Protein AF-A0A8H3WTS7-F1 (afdb_monomer_lite)

Organism: Gigaspora margarita (NCBI:txid4874)

Structure (mmCIF, N/CA/C/O backbone):
data_AF-A0A8H3WTS7-F1
#
_entry.id   AF-A0A8H3WTS7-F1
#
loop_
_atom_site.group_PDB
_atom_site.id
_atom_site.type_symbol
_atom_site.label_atom_id
_atom_site.label_alt_id
_atom_site.label_comp_id
_atom_site.label_asym_id
_atom_site.label_entity_id
_atom_site.label_seq_id
_atom_site.pdbx_PDB_ins_code
_atom_site.Cartn_x
_atom_site.Cartn_y
_atom_site.Cartn_z
_atom_site.occupancy
_atom_site.B_iso_or_equiv
_atom_site.auth_seq_id
_atom_site.auth_comp_id
_atom_site.auth_asym_id
_atom_site.auth_atom_id
_atom_site.pdbx_PDB_model_num
ATOM 1 N N . MET A 1 1 ? 3.310 -24.715 30.068 1.00 23.59 1 MET A N 1
ATOM 2 C CA . MET A 1 1 ? 2.050 -24.242 29.456 1.00 23.59 1 MET A CA 1
ATOM 3 C C . MET A 1 1 ? 2.031 -22.733 29.625 1.00 23.59 1 MET A C 1
ATOM 5 O O . MET A 1 1 ? 2.024 -22.276 30.758 1.00 23.59 1 MET A O 1
ATOM 9 N N . GLY A 1 2 ? 2.183 -21.974 28.545 1.00 23.50 2 GLY A N 1
ATOM 10 C CA . GLY A 1 2 ? 2.216 -20.512 28.597 1.00 23.50 2 GLY A CA 1
ATOM 11 C C . GLY A 1 2 ? 1.137 -19.963 27.681 1.00 23.50 2 GLY A C 1
ATOM 12 O O . GLY A 1 2 ? 1.060 -20.380 26.530 1.00 23.50 2 GLY A O 1
ATOM 13 N N . TYR A 1 3 ? 0.297 -19.072 28.198 1.00 28.89 3 TYR A N 1
ATOM 14 C CA . TYR A 1 3 ? -0.616 -18.268 27.393 1.00 28.89 3 TYR A CA 1
ATOM 15 C C . TYR A 1 3 ? -0.262 -16.797 27.606 1.00 28.89 3 TYR A C 1
ATOM 17 O O . TYR A 1 3 ? 0.139 -16.409 28.704 1.00 28.89 3 TYR A O 1
ATOM 25 N N . ILE A 1 4 ? -0.404 -15.984 26.562 1.00 34.75 4 ILE A N 1
ATOM 26 C CA . ILE A 1 4 ? -0.335 -14.531 26.690 1.00 34.75 4 ILE A CA 1
ATOM 27 C C . ILE A 1 4 ? -1.754 -14.044 26.954 1.00 34.75 4 ILE A C 1
ATOM 29 O O . ILE A 1 4 ? -2.647 -14.174 26.117 1.00 34.75 4 ILE A O 1
ATOM 33 N N . ASN A 1 5 ? -1.952 -13.513 28.155 1.00 35.09 5 ASN A N 1
ATOM 34 C CA . ASN A 1 5 ? -3.176 -12.846 28.553 1.00 35.09 5 ASN A CA 1
ATOM 35 C C . ASN A 1 5 ? -3.217 -11.456 27.915 1.00 35.09 5 ASN A C 1
ATOM 37 O O . ASN A 1 5 ? -2.394 -10.607 28.250 1.00 35.09 5 ASN A O 1
ATOM 41 N N . SER A 1 6 ? -4.196 -11.183 27.054 1.00 43.34 6 SER A N 1
ATOM 42 C CA . SER A 1 6 ? -4.447 -9.856 26.472 1.00 43.34 6 SER A CA 1
ATOM 43 C C . SER A 1 6 ? -5.036 -8.853 27.482 1.00 43.34 6 SER A C 1
ATOM 45 O O . SER A 1 6 ? -5.805 -7.969 27.114 1.00 43.34 6 SER A O 1
ATOM 47 N N . LYS A 1 7 ? -4.701 -8.984 28.770 1.00 44.09 7 LYS A N 1
ATOM 48 C CA . LYS A 1 7 ? -5.189 -8.139 29.869 1.00 44.09 7 LYS A CA 1
ATOM 49 C C . LYS A 1 7 ? -4.150 -7.099 30.294 1.00 44.09 7 LYS A C 1
ATOM 51 O O . LYS A 1 7 ? -3.953 -6.864 31.481 1.00 44.09 7 LYS A O 1
ATOM 56 N N . ILE A 1 8 ? -3.510 -6.463 29.314 1.00 46.44 8 ILE A N 1
ATOM 57 C CA . ILE A 1 8 ? -2.860 -5.158 29.479 1.00 46.44 8 ILE A CA 1
ATOM 58 C C . ILE A 1 8 ? -3.520 -4.229 28.460 1.00 46.44 8 ILE A C 1
ATOM 60 O O . ILE A 1 8 ? -3.514 -4.483 27.257 1.00 46.44 8 ILE A O 1
ATOM 64 N N . ASN A 1 9 ? -4.204 -3.220 28.982 1.00 43.94 9 ASN A N 1
ATOM 65 C CA . ASN A 1 9 ? -5.186 -2.400 28.291 1.00 43.94 9 ASN A CA 1
ATOM 66 C C . ASN A 1 9 ? -4.513 -1.442 27.287 1.00 43.94 9 ASN A C 1
ATOM 68 O O . ASN A 1 9 ? -4.267 -0.286 27.602 1.00 43.94 9 ASN A O 1
ATOM 72 N N . ASN A 1 10 ? -4.217 -1.903 26.070 1.00 54.59 10 ASN A N 1
ATOM 73 C CA . ASN A 1 10 ? -3.703 -1.061 24.979 1.00 54.59 10 ASN A CA 1
ATOM 74 C C . ASN A 1 10 ? -4.845 -0.414 24.176 1.00 54.59 10 ASN A C 1
ATOM 76 O O . ASN A 1 10 ? -4.888 -0.499 22.949 1.00 54.59 10 ASN A O 1
ATOM 80 N N . ILE A 1 11 ? -5.803 0.213 24.863 1.00 55.84 11 ILE A N 1
ATOM 81 C CA . ILE A 1 11 ? -6.853 0.984 24.188 1.00 55.84 11 ILE A CA 1
ATOM 82 C C . ILE A 1 11 ? -6.205 2.273 23.689 1.00 55.84 11 ILE A C 1
ATOM 84 O O . ILE A 1 11 ? -5.911 3.167 24.478 1.00 55.84 11 ILE A O 1
ATOM 88 N N . ILE A 1 12 ? -5.947 2.366 22.389 1.00 55.12 12 ILE A N 1
ATOM 89 C CA . ILE A 1 12 ? -5.515 3.611 21.756 1.00 55.12 12 ILE A CA 1
ATOM 90 C C . ILE A 1 12 ? -6.771 4.372 21.342 1.00 55.12 12 ILE A C 1
ATOM 92 O O . ILE A 1 12 ? -7.650 3.799 20.717 1.00 55.12 12 ILE A O 1
ATOM 96 N N . ILE A 1 13 ? -6.878 5.656 21.677 1.00 58.12 13 ILE A N 1
ATOM 97 C CA . ILE A 1 13 ? -7.977 6.517 21.222 1.00 58.12 13 ILE A CA 1
ATOM 98 C C . ILE A 1 13 ? -7.378 7.635 20.381 1.00 58.12 13 ILE A C 1
ATOM 100 O O . ILE A 1 13 ? -6.661 8.494 20.891 1.00 58.12 13 ILE A O 1
ATOM 104 N N . ALA A 1 14 ? -7.678 7.614 19.085 1.00 56.41 14 ALA A N 1
ATOM 105 C CA . ALA A 1 14 ? -7.242 8.638 18.148 1.00 56.41 14 ALA A CA 1
ATOM 106 C C . ALA A 1 14 ? -8.357 9.677 17.941 1.00 56.41 14 ALA A C 1
ATOM 108 O O . ALA A 1 14 ? -9.494 9.298 17.670 1.00 56.41 14 ALA A O 1
ATOM 109 N N . SER A 1 15 ? -8.042 10.971 18.044 1.00 67.44 15 SER A N 1
ATOM 110 C CA . SER A 1 15 ? -9.000 12.071 17.836 1.00 67.44 15 SER A CA 1
ATOM 111 C C . SER A 1 15 ? -8.360 13.254 17.110 1.00 67.44 15 SER A C 1
ATOM 113 O O . SER A 1 15 ? -7.163 13.493 17.247 1.00 67.44 15 SER A O 1
ATOM 115 N N . CYS A 1 16 ? -9.172 14.042 16.407 1.00 68.94 16 CYS A N 1
ATOM 116 C CA . CYS A 1 16 ? -8.747 15.332 15.871 1.00 68.94 16 CYS A CA 1
ATOM 117 C C . CYS A 1 16 ? -8.297 16.264 16.997 1.00 68.94 16 CYS A C 1
ATOM 119 O O . CYS A 1 16 ? -8.944 16.330 18.049 1.00 68.94 16 CYS A O 1
ATOM 121 N N . ASN A 1 17 ? -7.206 16.990 16.777 1.00 75.44 17 ASN A N 1
ATOM 122 C CA . ASN A 1 17 ? -6.706 17.999 17.701 1.00 75.44 17 ASN A CA 1
ATOM 123 C C . ASN A 1 17 ? -7.684 19.182 17.786 1.00 75.44 17 ASN A C 1
ATOM 125 O O . ASN A 1 17 ? -7.949 19.706 18.866 1.00 75.44 17 ASN A O 1
ATOM 129 N N . GLU A 1 18 ? -8.280 19.543 16.653 1.00 82.69 18 GLU A N 1
ATOM 130 C CA . GLU A 1 18 ? -9.163 20.694 16.491 1.00 82.69 18 GLU A CA 1
ATOM 131 C C . GLU A 1 18 ? -10.493 20.519 17.229 1.00 82.69 18 GLU A C 1
ATOM 133 O O . GLU A 1 18 ? -10.992 21.466 17.831 1.00 82.69 18 GLU A O 1
ATOM 138 N N . THR A 1 19 ? -11.036 19.298 17.261 1.00 74.50 19 THR A N 1
ATOM 139 C CA . THR A 1 19 ? -12.319 19.005 17.921 1.00 74.50 19 THR A CA 1
ATOM 140 C C . THR A 1 19 ? -12.157 18.376 19.305 1.00 74.50 19 THR A C 1
ATOM 142 O O . THR A 1 19 ? -13.148 18.082 19.972 1.00 74.50 19 THR A O 1
ATOM 145 N N . ARG A 1 20 ? -10.921 18.178 19.791 1.00 76.50 20 ARG A N 1
ATOM 146 C CA . ARG A 1 20 ? -10.635 17.518 21.081 1.00 76.50 20 ARG A CA 1
ATOM 147 C C . ARG A 1 20 ? -11.373 18.157 22.260 1.00 76.50 20 ARG A C 1
ATOM 149 O O . ARG A 1 20 ? -11.789 17.457 23.182 1.00 76.50 20 ARG A O 1
ATOM 156 N N . ASN A 1 21 ? -11.491 19.482 22.243 1.00 82.94 21 ASN A N 1
ATOM 157 C CA . ASN A 1 21 ? -12.067 20.263 23.338 1.00 82.94 21 ASN A CA 1
ATOM 158 C C . ASN A 1 21 ? -13.565 20.550 23.150 1.00 82.94 21 ASN A C 1
ATOM 160 O O . ASN A 1 21 ? -14.171 21.200 24.001 1.00 82.94 21 ASN A O 1
ATOM 164 N N . GLU A 1 22 ? -14.177 20.076 22.062 1.00 80.19 22 GLU A N 1
ATOM 165 C CA . GLU A 1 22 ? -15.619 20.195 21.868 1.00 80.19 22 GLU A CA 1
ATOM 166 C C . GLU A 1 22 ? -16.377 19.399 22.929 1.00 80.19 22 GLU A C 1
ATOM 168 O O . GLU A 1 22 ? -15.921 18.360 23.405 1.00 80.19 22 GLU A O 1
ATOM 173 N N . LYS A 1 23 ? -17.569 19.876 23.298 1.00 77.00 23 LYS A N 1
ATOM 174 C CA . LYS A 1 23 ? -18.344 19.345 24.429 1.00 77.00 23 LYS A CA 1
ATOM 175 C C . LYS A 1 23 ? -18.571 17.828 24.349 1.00 77.00 23 LYS A C 1
ATOM 177 O O . LYS A 1 23 ? -18.463 17.146 25.366 1.00 77.00 23 LYS A O 1
ATOM 182 N N . SER A 1 24 ? -18.869 17.304 23.161 1.00 64.94 24 SER A N 1
ATOM 183 C CA . SER A 1 24 ? -19.081 15.873 22.904 1.00 64.94 24 SER A CA 1
ATOM 184 C C . SER A 1 24 ? -17.793 15.061 23.069 1.00 64.94 24 SER A C 1
ATOM 186 O O . SER A 1 24 ? -17.775 14.077 23.809 1.00 64.94 24 SER A O 1
ATOM 188 N N . ASN A 1 25 ? -16.701 15.502 22.445 1.00 66.75 25 ASN A N 1
ATOM 189 C CA . ASN A 1 25 ? -15.414 14.809 22.487 1.00 66.75 25 ASN A CA 1
ATOM 190 C C . ASN A 1 25 ? -14.771 14.886 23.871 1.00 66.75 25 ASN A C 1
ATOM 192 O O . ASN A 1 25 ? -14.282 13.879 24.376 1.00 66.75 25 ASN A O 1
ATOM 196 N N . ALA A 1 26 ? -14.855 16.033 24.544 1.00 79.38 26 ALA A N 1
ATOM 197 C CA . ALA A 1 26 ? -14.397 16.191 25.917 1.00 79.38 26 ALA A CA 1
ATOM 198 C C . ALA A 1 26 ? -15.180 15.286 26.885 1.00 79.38 26 ALA A C 1
ATOM 200 O O . ALA A 1 26 ? -14.579 14.657 27.759 1.00 79.38 26 ALA A O 1
ATOM 201 N N . ALA A 1 27 ? -16.505 15.169 26.719 1.00 73.88 27 ALA A N 1
ATOM 202 C CA . ALA A 1 27 ? -17.326 14.256 27.515 1.00 73.88 27 ALA A CA 1
ATOM 203 C C . ALA A 1 27 ? -16.936 12.789 27.281 1.00 73.88 27 ALA A C 1
ATOM 205 O O . ALA A 1 27 ? -16.752 12.044 28.246 1.00 73.88 27 ALA A O 1
ATOM 206 N N . PHE A 1 28 ? -16.737 12.393 26.021 1.00 70.50 28 PHE A N 1
ATOM 207 C CA . PHE A 1 28 ? -16.262 11.059 25.660 1.00 70.50 28 PHE A CA 1
ATOM 208 C C . PHE A 1 28 ? -14.878 10.760 26.258 1.00 70.50 28 PHE A C 1
ATOM 210 O O . PHE A 1 28 ? -14.729 9.775 26.980 1.00 70.50 28 PHE A O 1
ATOM 217 N N . ILE A 1 29 ? -13.892 11.642 26.046 1.00 78.69 29 ILE A N 1
ATOM 218 C CA . ILE A 1 29 ? -12.525 11.530 26.584 1.00 78.69 29 ILE A CA 1
ATOM 219 C C . ILE A 1 29 ? -12.556 11.386 28.111 1.00 78.69 29 ILE A C 1
ATOM 221 O O . ILE A 1 29 ? -11.870 10.529 28.669 1.00 78.69 29 ILE A O 1
ATOM 225 N N . ASN A 1 30 ? -13.378 12.180 28.800 1.00 81.19 30 ASN A N 1
ATOM 226 C CA . ASN A 1 30 ? -13.522 12.091 30.252 1.00 81.19 30 ASN A CA 1
ATOM 227 C C . ASN A 1 30 ? -14.149 10.768 30.706 1.00 81.19 30 ASN A C 1
ATOM 229 O O . ASN A 1 30 ? -13.679 10.180 31.679 1.00 81.19 30 ASN A O 1
ATOM 233 N N . ALA A 1 31 ? -15.161 10.267 29.997 1.00 71.31 31 ALA A N 1
ATOM 234 C CA . ALA A 1 31 ? -15.825 9.012 30.340 1.00 71.31 31 ALA A CA 1
ATOM 235 C C . ALA A 1 31 ? -14.902 7.789 30.194 1.00 71.31 31 ALA A C 1
ATOM 237 O O . ALA A 1 31 ? -14.998 6.840 30.977 1.00 71.31 31 ALA A O 1
ATOM 238 N N . VAL A 1 32 ? -13.997 7.811 29.211 1.00 71.06 32 VAL A N 1
ATOM 239 C CA . VAL A 1 32 ? -13.108 6.680 28.893 1.00 71.06 32 VAL A CA 1
ATOM 240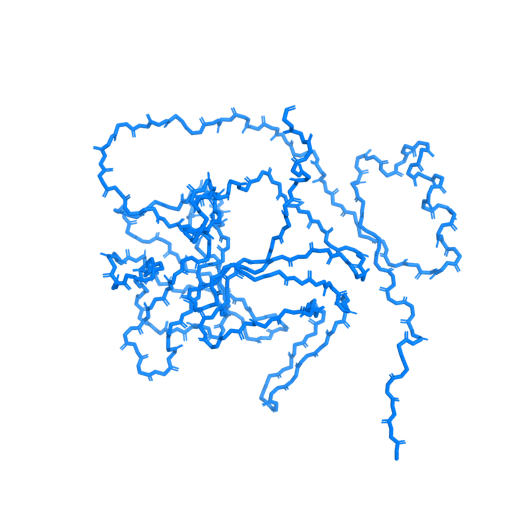 C C . VAL A 1 32 ? -11.758 6.729 29.615 1.00 71.06 32 VAL A C 1
ATOM 242 O O . VAL A 1 32 ? -11.056 5.721 29.651 1.00 71.06 32 VAL A O 1
ATOM 245 N N . ARG A 1 33 ? -11.411 7.847 30.273 1.00 78.62 33 ARG A N 1
ATOM 246 C CA . ARG A 1 33 ? -10.173 8.002 31.070 1.00 78.62 33 ARG A CA 1
ATOM 247 C C . ARG A 1 33 ? -9.970 6.910 32.121 1.00 78.62 33 ARG A C 1
ATOM 249 O O . ARG A 1 33 ? -8.837 6.495 32.341 1.00 78.62 33 ARG A O 1
ATOM 256 N N . LYS A 1 34 ? -11.050 6.407 32.727 1.00 75.19 34 LYS A N 1
ATOM 257 C CA . LYS A 1 34 ? -11.012 5.318 33.725 1.00 75.19 34 LYS A CA 1
ATOM 258 C C . LYS A 1 34 ? -10.425 4.002 33.197 1.00 75.19 34 LYS A C 1
ATOM 260 O O . LYS A 1 34 ? -10.084 3.131 33.988 1.00 75.19 34 LYS A O 1
ATOM 265 N N . TYR A 1 35 ? -10.324 3.850 31.877 1.00 66.94 35 TYR A N 1
ATOM 266 C CA . TYR A 1 35 ? -9.724 2.686 31.230 1.00 66.94 35 TYR A CA 1
ATOM 267 C C . TYR A 1 35 ? -8.240 2.887 30.891 1.00 66.94 35 TYR A C 1
ATOM 269 O O . TYR A 1 35 ? -7.645 2.003 30.289 1.00 66.94 35 TYR A O 1
ATOM 277 N N . TYR A 1 36 ? -7.633 4.016 31.270 1.00 72.44 36 TYR A N 1
ATOM 278 C CA . TYR A 1 36 ? -6.233 4.346 30.976 1.00 72.44 36 TYR A CA 1
ATOM 279 C C . TYR A 1 36 ? -5.840 4.205 29.487 1.00 72.44 36 TYR A C 1
ATOM 281 O O . TYR A 1 36 ? -4.820 3.586 29.187 1.00 72.44 36 TYR A O 1
ATOM 289 N N . PRO A 1 37 ? -6.632 4.742 28.535 1.00 70.75 37 PRO A N 1
ATOM 290 C CA . PRO A 1 37 ? -6.289 4.648 27.123 1.00 70.75 37 PRO A CA 1
ATOM 291 C C . PRO A 1 37 ? -5.111 5.563 26.749 1.00 70.75 37 PRO A C 1
ATOM 293 O O . PRO A 1 37 ? -4.929 6.640 27.323 1.00 70.75 37 PRO A O 1
ATOM 296 N N . ASN A 1 38 ? -4.363 5.172 25.718 1.00 72.12 38 ASN A N 1
ATOM 297 C CA . ASN A 1 38 ? -3.339 5.998 25.082 1.00 72.12 38 ASN A CA 1
ATOM 298 C C . ASN A 1 38 ? -3.993 6.922 24.049 1.00 72.12 38 ASN A C 1
ATOM 300 O O . ASN A 1 38 ? -4.488 6.458 23.023 1.00 72.12 38 ASN A O 1
ATOM 304 N N . PHE A 1 39 ? -4.008 8.230 24.302 1.00 71.56 39 PHE A N 1
ATOM 305 C CA . PHE A 1 39 ? -4.584 9.189 23.359 1.00 71.56 39 PHE A CA 1
ATOM 306 C C . PHE A 1 39 ? -3.559 9.657 22.326 1.00 71.56 39 PHE A C 1
ATOM 308 O O . PHE A 1 39 ? -2.480 10.119 22.692 1.00 71.56 39 PHE A O 1
ATOM 315 N N . ILE A 1 40 ? -3.936 9.613 21.049 1.00 69.06 40 ILE A N 1
ATOM 316 C CA . ILE A 1 40 ? -3.156 10.160 19.934 1.00 69.06 40 ILE A CA 1
ATOM 317 C C . ILE A 1 40 ? -3.993 11.253 19.267 1.00 69.06 40 ILE A C 1
ATOM 319 O O . ILE A 1 40 ? -5.155 11.025 18.928 1.00 69.06 40 ILE A O 1
ATOM 323 N N . TYR A 1 41 ? -3.415 12.440 19.076 1.00 71.62 41 TYR A N 1
ATOM 324 C CA . TYR A 1 41 ? -4.093 13.559 18.421 1.00 71.62 41 TYR A CA 1
ATOM 325 C C . TYR A 1 41 ? -3.412 13.906 17.103 1.00 71.62 41 TYR A C 1
ATOM 327 O O . TYR A 1 41 ? -2.186 13.957 17.034 1.00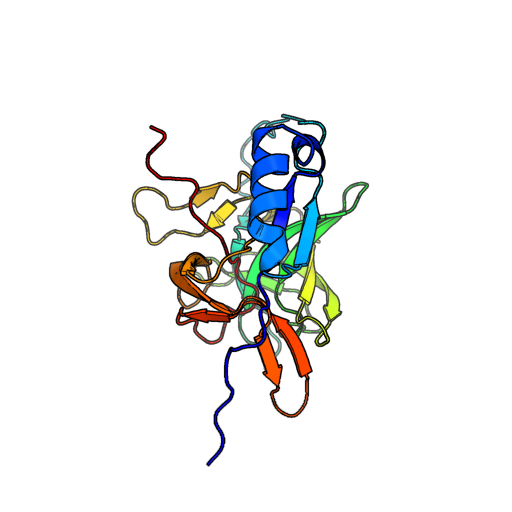 71.62 41 TYR A O 1
ATOM 335 N N . TYR A 1 42 ? -4.215 14.142 16.071 1.00 58.53 42 TYR A N 1
ATOM 336 C CA . TYR A 1 42 ? -3.768 14.504 14.727 1.00 58.53 42 TYR A CA 1
ATOM 337 C C . TYR A 1 42 ? -4.509 15.755 14.259 1.00 58.53 42 TYR A C 1
ATOM 339 O O . TYR A 1 42 ? -5.624 16.014 14.706 1.00 58.53 42 TYR A O 1
ATOM 347 N N . ASN A 1 43 ? -3.888 16.543 13.383 1.00 71.50 43 ASN A N 1
ATOM 348 C CA . ASN A 1 43 ? -4.563 17.676 12.755 1.00 71.50 43 ASN A CA 1
ATOM 349 C C . ASN A 1 43 ? -5.460 17.134 11.635 1.00 71.50 43 ASN A C 1
ATOM 351 O O . ASN A 1 43 ? -4.951 16.650 10.624 1.00 71.50 43 ASN A O 1
ATOM 355 N N . CYS A 1 44 ? -6.773 17.160 11.843 1.00 61.00 44 CYS A N 1
ATOM 356 C CA . CYS A 1 44 ? -7.767 16.691 10.877 1.00 61.00 44 CYS A CA 1
ATOM 357 C C . CYS A 1 44 ? -8.086 17.723 9.801 1.00 61.00 44 CYS A C 1
ATOM 359 O O . CYS A 1 44 ? -8.570 17.370 8.729 1.00 61.00 44 CYS A O 1
ATOM 361 N N . PHE A 1 45 ? -7.837 18.998 10.086 1.00 66.12 45 PHE A N 1
ATOM 362 C CA . PHE A 1 45 ? -8.148 20.090 9.181 1.00 66.12 45 PHE A CA 1
ATOM 363 C C . PHE A 1 45 ? -6.842 20.745 8.734 1.00 66.12 45 PHE A C 1
ATOM 365 O O . PHE A 1 45 ? -6.399 21.759 9.267 1.00 66.12 45 PHE A O 1
ATOM 372 N N . GLY A 1 46 ? -6.198 20.144 7.731 1.00 55.28 46 GLY A N 1
ATOM 373 C CA . GLY A 1 46 ? -5.236 20.873 6.905 1.00 55.28 46 GLY A CA 1
ATOM 374 C C . GLY A 1 46 ? -5.962 21.896 6.017 1.00 55.28 46 GLY A C 1
ATOM 375 O O . GLY A 1 46 ? -7.166 21.749 5.787 1.00 55.28 46 GLY A O 1
ATOM 376 N N . PRO A 1 47 ? -5.275 22.928 5.488 1.00 42.97 47 PRO A N 1
ATOM 377 C CA . PRO A 1 47 ? -5.868 23.777 4.460 1.00 42.97 47 PRO A CA 1
ATOM 378 C C . PRO A 1 47 ? -6.328 22.890 3.299 1.00 42.97 47 PRO A C 1
ATOM 380 O O . PRO A 1 47 ? -5.520 22.169 2.708 1.00 42.97 47 PRO A O 1
ATOM 383 N N . SER A 1 48 ? -7.629 22.914 2.988 1.00 40.34 48 SER A N 1
ATOM 384 C CA . SER A 1 48 ? -8.146 22.223 1.813 1.00 40.34 48 SER A CA 1
ATOM 385 C C . SER A 1 48 ? -7.685 22.995 0.582 1.00 40.34 48 SER A C 1
ATOM 387 O O . SER A 1 48 ? -8.373 23.887 0.083 1.00 40.34 48 SER A O 1
ATOM 389 N N . ASN A 1 49 ? -6.510 22.656 0.068 1.00 35.53 49 ASN A N 1
ATOM 390 C CA . ASN A 1 49 ? -6.228 22.925 -1.328 1.00 35.53 49 ASN A CA 1
ATOM 391 C C . ASN A 1 49 ? -7.073 21.927 -2.119 1.00 35.53 49 ASN A C 1
ATOM 393 O O . ASN A 1 49 ? -6.604 20.862 -2.508 1.00 35.53 49 ASN A O 1
ATOM 397 N N . ASN A 1 50 ? -8.351 22.271 -2.303 1.00 35.53 50 ASN A N 1
ATOM 398 C CA . ASN A 1 50 ? -9.278 21.606 -3.215 1.00 35.53 50 ASN A CA 1
ATOM 399 C C . ASN A 1 50 ? -8.881 21.910 -4.666 1.00 35.53 50 ASN A C 1
ATOM 401 O O . ASN A 1 50 ? -9.711 22.297 -5.485 1.00 35.53 50 ASN A O 1
ATOM 405 N N . GLU A 1 51 ? -7.603 21.755 -4.997 1.00 36.00 51 GLU A N 1
ATOM 406 C CA . GLU A 1 51 ? -7.195 21.628 -6.381 1.00 36.00 51 GLU A CA 1
ATOM 407 C C . GLU A 1 51 ? -7.417 20.168 -6.753 1.00 36.00 51 GLU A C 1
ATOM 409 O O . GLU A 1 51 ? -6.555 19.307 -6.581 1.00 36.00 51 GLU A O 1
ATOM 414 N N . LEU A 1 52 ? -8.628 19.889 -7.238 1.00 36.78 52 LEU A N 1
ATOM 415 C CA . LEU A 1 52 ? -8.837 18.754 -8.122 1.00 36.78 52 LEU A CA 1
ATOM 416 C C . LEU A 1 52 ? -7.796 18.906 -9.245 1.00 36.78 52 LEU A C 1
ATOM 418 O O . LEU A 1 52 ? -7.830 19.935 -9.930 1.00 36.78 52 LEU A O 1
ATOM 422 N N . PRO A 1 53 ? -6.857 17.961 -9.438 1.00 34.62 53 PRO A N 1
ATOM 423 C CA . PRO A 1 53 ? -5.937 18.071 -10.551 1.00 34.62 53 PRO A CA 1
ATOM 424 C C . PRO A 1 53 ? -6.771 18.083 -11.828 1.00 34.62 53 PRO A C 1
ATOM 426 O O . PRO A 1 53 ? -7.538 17.155 -12.096 1.00 34.62 53 PRO A O 1
ATOM 429 N N . SER A 1 54 ? -6.673 19.179 -12.579 1.00 34.19 54 SER A N 1
ATOM 430 C CA . SER A 1 54 ? -7.309 19.284 -13.880 1.00 34.19 54 SER A CA 1
ATOM 431 C C . SER A 1 54 ? -6.751 18.174 -14.765 1.00 34.19 54 SER A C 1
ATOM 433 O O . SER A 1 54 ? -5.538 18.025 -14.914 1.00 34.19 54 SER A O 1
ATOM 435 N N . LEU A 1 55 ? -7.658 17.362 -15.311 1.00 37.47 55 LEU A N 1
ATOM 436 C CA . LEU A 1 55 ? -7.359 16.353 -16.319 1.00 37.47 55 LEU A CA 1
ATOM 437 C C . LEU A 1 55 ? -6.750 17.060 -17.531 1.00 37.47 55 LEU A C 1
ATOM 439 O O . LEU A 1 55 ? -7.461 17.600 -18.380 1.00 37.47 55 LEU A O 1
ATOM 443 N N . LYS A 1 56 ? -5.418 17.091 -17.585 1.00 32.81 56 LYS A N 1
ATOM 444 C CA . LYS A 1 56 ? -4.691 17.442 -18.795 1.00 32.81 56 LYS A CA 1
ATOM 445 C C . LYS A 1 56 ? -4.712 16.233 -19.730 1.00 32.81 56 LYS A C 1
ATOM 447 O O . LYS A 1 56 ? -4.458 15.109 -19.323 1.00 32.81 56 LYS A O 1
ATOM 452 N N . SER A 1 57 ? -5.124 16.548 -20.953 1.00 38.53 57 SER A N 1
ATOM 453 C CA . SER A 1 57 ? -5.078 15.812 -22.218 1.00 38.53 57 SER A CA 1
ATOM 454 C C . SER A 1 57 ? -4.198 14.549 -22.260 1.00 38.53 57 SER A C 1
ATOM 456 O O . SER A 1 57 ? -3.026 14.606 -21.912 1.00 38.53 57 SER A O 1
ATOM 458 N N . TYR A 1 58 ? -4.795 13.474 -22.783 1.00 37.75 58 TYR A N 1
ATOM 459 C CA . TYR A 1 58 ? -4.268 12.129 -23.033 1.00 37.75 58 TYR A CA 1
ATOM 460 C C . TYR A 1 58 ? -2.867 12.073 -23.666 1.00 37.75 58 TYR A C 1
ATOM 462 O O . TYR A 1 58 ? -2.743 12.074 -24.888 1.00 37.75 58 TYR A O 1
ATOM 470 N N . ASP A 1 59 ? -1.858 11.868 -22.828 1.00 42.97 59 ASP A N 1
ATOM 471 C CA . ASP A 1 59 ? -0.811 10.888 -23.108 1.00 42.97 59 ASP A CA 1
ATOM 472 C C . ASP A 1 59 ? -1.202 9.592 -22.373 1.00 42.97 59 ASP A C 1
ATOM 474 O O . ASP A 1 59 ? -1.823 9.639 -21.306 1.00 42.97 59 ASP A O 1
ATOM 478 N N . ILE A 1 60 ? -0.954 8.418 -22.964 1.00 54.53 60 ILE A N 1
ATOM 479 C CA . ILE A 1 60 ? -1.264 7.117 -22.341 1.00 54.53 60 ILE A CA 1
ATOM 480 C C . ILE A 1 60 ? -0.213 6.867 -21.249 1.00 54.53 60 ILE A C 1
ATOM 482 O O . ILE A 1 60 ? 0.697 6.065 -21.421 1.00 54.53 60 ILE A O 1
ATOM 486 N N . GLU A 1 61 ? -0.293 7.619 -20.154 1.00 68.19 61 GLU A N 1
ATOM 487 C CA . GLU A 1 61 ? 0.549 7.424 -18.977 1.00 68.19 61 GLU A CA 1
ATOM 488 C C . GLU A 1 61 ? 0.037 6.219 -18.183 1.00 68.19 61 GLU A C 1
ATOM 490 O O . GLU A 1 61 ? -1.153 6.111 -17.850 1.00 68.19 61 GLU A O 1
ATOM 495 N N . ASP A 1 62 ? 0.948 5.310 -17.846 1.00 85.44 62 ASP A N 1
ATOM 496 C CA . ASP A 1 62 ? 0.639 4.155 -17.015 1.00 85.44 62 ASP A CA 1
ATOM 497 C C . ASP A 1 62 ? 0.359 4.630 -15.582 1.00 85.44 62 ASP A C 1
ATOM 499 O O . ASP A 1 62 ? 1.247 5.073 -14.845 1.00 85.44 62 ASP A O 1
ATOM 503 N N . LYS A 1 63 ? -0.908 4.548 -15.164 1.00 93.62 63 LYS A N 1
ATOM 504 C CA . LYS A 1 63 ? -1.307 4.931 -13.807 1.00 93.62 63 LYS A CA 1
ATOM 505 C C . LYS A 1 63 ? -0.758 3.941 -12.785 1.00 93.62 63 LYS A C 1
ATOM 507 O O . LYS A 1 63 ? -1.030 2.745 -12.872 1.00 93.62 63 LYS A O 1
ATOM 512 N N . ILE A 1 64 ? -0.089 4.457 -11.757 1.00 95.69 64 ILE A N 1
ATOM 513 C CA . ILE A 1 64 ? 0.312 3.676 -10.584 1.00 95.69 64 ILE A CA 1
ATOM 514 C C . ILE A 1 64 ? -0.794 3.790 -9.532 1.00 95.69 64 ILE A C 1
ATOM 516 O O . ILE A 1 64 ? -0.963 4.851 -8.922 1.00 95.69 64 ILE A O 1
ATOM 520 N N . LEU A 1 65 ? -1.528 2.700 -9.305 1.00 97.12 65 LEU A N 1
ATOM 521 C CA . LEU A 1 65 ? -2.529 2.599 -8.246 1.00 97.12 65 LEU A CA 1
ATOM 522 C C . LEU A 1 65 ? -1.967 1.856 -7.034 1.00 97.12 65 LEU A C 1
ATOM 524 O O . LEU A 1 65 ? -1.229 0.882 -7.157 1.00 97.12 65 LEU A O 1
ATOM 528 N N . ALA A 1 66 ? -2.374 2.260 -5.836 1.00 97.62 66 ALA A N 1
ATOM 529 C CA . ALA A 1 66 ? -2.069 1.516 -4.623 1.00 97.62 66 ALA A CA 1
ATOM 530 C C . ALA A 1 66 ? -2.645 0.090 -4.718 1.00 97.62 66 ALA A C 1
ATOM 532 O O . ALA A 1 66 ? -3.798 -0.100 -5.095 1.00 97.62 66 ALA A O 1
ATOM 533 N N . GLY A 1 67 ? -1.852 -0.923 -4.389 1.00 97.75 67 GLY A N 1
ATOM 534 C CA . GLY A 1 67 ? -2.181 -2.337 -4.571 1.00 97.75 67 GLY A CA 1
ATOM 535 C C . GLY A 1 67 ? -1.684 -2.934 -5.888 1.00 97.75 67 GLY A C 1
ATOM 536 O O . GLY A 1 67 ? -1.677 -4.160 -6.002 1.00 97.75 67 GLY A O 1
ATOM 537 N N . ASP A 1 68 ? -1.221 -2.121 -6.848 1.00 97.88 68 ASP A N 1
ATOM 538 C CA . ASP A 1 68 ? -0.465 -2.617 -8.006 1.00 97.88 68 ASP A CA 1
ATOM 539 C C . ASP A 1 68 ? 0.759 -3.421 -7.589 1.00 97.88 68 ASP A C 1
ATOM 541 O O . ASP A 1 68 ? 1.262 -3.278 -6.483 1.00 97.88 68 ASP A O 1
ATOM 545 N N . GLY A 1 69 ? 1.271 -4.262 -8.478 1.00 97.00 69 GLY A N 1
ATOM 546 C CA . GLY A 1 69 ? 2.552 -4.917 -8.281 1.00 97.00 69 GLY A CA 1
ATOM 547 C C . GLY A 1 69 ? 3.727 -3.993 -8.569 1.00 97.00 69 GLY A C 1
ATOM 548 O O . GLY A 1 69 ? 3.687 -3.161 -9.474 1.00 97.00 69 GLY A O 1
ATOM 549 N N . ILE A 1 70 ? 4.811 -4.206 -7.834 1.00 96.00 70 ILE A N 1
ATOM 550 C CA . ILE A 1 70 ? 6.150 -3.748 -8.184 1.00 96.00 70 ILE A CA 1
ATOM 551 C C . ILE A 1 70 ? 7.050 -4.963 -8.331 1.00 96.00 70 ILE A C 1
ATOM 553 O O . ILE A 1 70 ? 7.106 -5.834 -7.462 1.00 96.00 70 ILE A O 1
ATOM 557 N N . PHE A 1 71 ? 7.755 -5.027 -9.447 1.00 93.56 71 PHE A N 1
ATOM 558 C CA . PHE A 1 71 ? 8.681 -6.106 -9.739 1.00 93.56 71 PHE A CA 1
ATOM 559 C C . PHE A 1 71 ? 10.089 -5.562 -9.893 1.00 93.56 71 PHE A C 1
ATOM 561 O O . PHE A 1 71 ? 10.305 -4.504 -10.483 1.00 93.56 71 PHE A O 1
ATOM 568 N N . ASN A 1 72 ? 11.048 -6.312 -9.372 1.00 89.50 72 ASN A N 1
ATOM 569 C CA . ASN A 1 72 ? 12.455 -6.094 -9.617 1.00 89.50 72 ASN A CA 1
ATOM 570 C C . ASN A 1 72 ? 13.045 -7.387 -10.178 1.00 89.50 72 ASN A C 1
ATOM 572 O O . ASN A 1 72 ? 12.775 -8.463 -9.655 1.00 89.50 72 ASN A O 1
ATOM 576 N N . ASP A 1 73 ? 13.863 -7.275 -11.217 1.00 76.88 73 ASP A N 1
ATOM 577 C CA . ASP A 1 73 ? 14.494 -8.393 -11.925 1.00 76.88 73 ASP A CA 1
ATOM 578 C C . ASP A 1 73 ? 15.664 -9.040 -11.157 1.00 76.88 73 ASP A C 1
ATOM 580 O O . ASP A 1 73 ? 16.428 -9.818 -11.722 1.00 76.88 73 ASP A O 1
ATOM 584 N N . ASN A 1 74 ? 15.835 -8.717 -9.874 1.00 75.44 74 ASN A N 1
ATOM 585 C CA . ASN A 1 74 ? 16.820 -9.334 -8.998 1.00 75.44 74 ASN A CA 1
ATOM 586 C C . ASN A 1 74 ? 16.250 -10.605 -8.339 1.00 75.44 74 ASN A C 1
ATOM 588 O O . ASN A 1 74 ? 15.238 -10.544 -7.636 1.00 75.44 74 ASN A O 1
ATOM 592 N N . ASP A 1 75 ? 16.960 -11.727 -8.489 1.00 56.47 75 ASP A N 1
ATOM 593 C CA . ASP A 1 75 ? 16.522 -13.110 -8.207 1.00 56.47 75 ASP A CA 1
ATOM 594 C C . ASP A 1 75 ? 16.083 -13.421 -6.756 1.00 56.47 75 ASP A C 1
ATOM 596 O O . ASP A 1 75 ? 15.649 -14.533 -6.463 1.00 56.47 75 ASP A O 1
ATOM 600 N N . GLY A 1 76 ? 16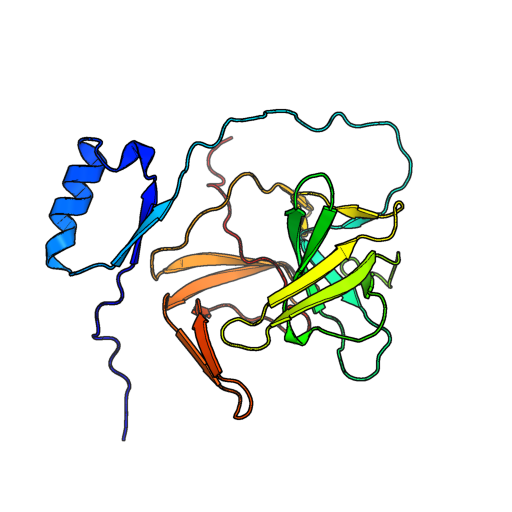.161 -12.465 -5.826 1.00 60.12 76 GLY A N 1
ATOM 601 C CA . GLY A 1 76 ? 15.855 -12.684 -4.405 1.00 60.12 76 GLY A CA 1
ATOM 602 C C . GLY A 1 76 ? 14.665 -11.914 -3.828 1.00 60.12 76 GLY A C 1
ATOM 603 O O . GLY A 1 76 ? 14.195 -12.271 -2.752 1.00 60.12 76 GLY A O 1
ATOM 604 N N . VAL A 1 77 ? 14.188 -10.856 -4.490 1.00 66.00 77 VAL A N 1
ATOM 605 C CA . VAL A 1 77 ? 13.229 -9.909 -3.876 1.00 66.00 77 VAL A CA 1
ATOM 606 C C . VAL A 1 77 ? 11.776 -10.233 -4.233 1.00 66.00 77 VAL A C 1
ATOM 608 O O . VAL A 1 77 ? 10.859 -9.916 -3.477 1.00 66.00 77 VAL A O 1
ATOM 611 N N . GLY A 1 78 ? 11.561 -10.963 -5.330 1.00 80.00 78 GLY A N 1
ATOM 612 C CA . GLY A 1 78 ? 10.226 -11.315 -5.799 1.00 80.00 78 GLY A CA 1
ATOM 613 C C . GLY A 1 78 ? 9.398 -10.086 -6.188 1.00 80.00 78 GLY A C 1
ATOM 614 O O . GLY A 1 78 ? 9.904 -8.978 -6.359 1.00 80.00 78 GLY A O 1
ATOM 615 N N . ILE A 1 79 ? 8.099 -10.300 -6.371 1.00 93.00 79 ILE A N 1
ATOM 616 C CA . ILE A 1 79 ? 7.132 -9.225 -6.600 1.00 93.00 79 ILE A CA 1
ATOM 617 C C . ILE A 1 79 ? 6.624 -8.718 -5.252 1.00 93.00 79 ILE A C 1
ATOM 619 O O . ILE A 1 79 ? 6.346 -9.528 -4.375 1.00 93.00 79 ILE A O 1
ATOM 623 N N . CYS A 1 80 ? 6.482 -7.407 -5.105 1.00 96.31 80 CYS A N 1
ATOM 624 C CA . CYS A 1 80 ? 5.805 -6.759 -3.984 1.00 96.31 80 CYS A CA 1
ATOM 625 C C . CYS A 1 80 ? 4.627 -5.931 -4.499 1.00 96.31 80 CYS A C 1
ATOM 627 O O . CYS A 1 80 ? 4.335 -5.943 -5.694 1.00 96.31 80 CYS A O 1
ATOM 629 N N . SER A 1 81 ? 3.949 -5.208 -3.613 1.00 98.06 81 SER A N 1
ATOM 630 C CA . SER A 1 81 ? 2.849 -4.319 -3.970 1.00 98.06 81 SER A CA 1
ATOM 631 C C . SER A 1 81 ? 3.181 -2.846 -3.701 1.00 98.06 81 SER A C 1
ATOM 633 O O . SER A 1 81 ? 3.933 -2.498 -2.785 1.00 98.06 81 SER A O 1
ATOM 635 N N . VAL A 1 82 ? 2.609 -1.974 -4.526 1.00 97.94 82 VAL A N 1
ATOM 636 C CA . VAL A 1 82 ? 2.551 -0.522 -4.374 1.00 97.94 82 VAL A CA 1
ATOM 637 C C . VAL A 1 82 ? 1.701 -0.221 -3.144 1.00 97.94 82 VAL A C 1
ATOM 639 O O . VAL A 1 82 ? 0.559 -0.662 -3.062 1.00 97.94 82 VAL A O 1
ATOM 642 N N . GLY A 1 83 ? 2.239 0.537 -2.198 1.00 97.56 83 GLY A N 1
ATOM 643 C CA . GLY A 1 83 ? 1.487 1.100 -1.082 1.00 97.56 83 GLY A CA 1
ATOM 644 C C . GLY A 1 83 ? 0.847 2.422 -1.472 1.00 97.56 83 GLY A C 1
ATOM 645 O O . GLY A 1 83 ? 0.227 2.542 -2.522 1.00 97.56 83 GLY A O 1
ATOM 646 N N . PHE A 1 84 ? 0.993 3.440 -0.631 1.00 95.44 84 PHE A N 1
ATOM 647 C CA . PHE A 1 84 ? 0.447 4.763 -0.923 1.00 95.44 84 PHE A CA 1
ATOM 648 C C . PHE A 1 84 ? 1.423 5.630 -1.720 1.00 95.44 84 PHE A C 1
ATOM 650 O O . PHE A 1 84 ? 2.637 5.598 -1.506 1.00 95.44 84 PHE A O 1
ATOM 657 N N . TRP A 1 85 ? 0.876 6.462 -2.604 1.00 95.00 85 TRP A N 1
ATOM 658 C CA . TRP A 1 85 ? 1.617 7.578 -3.177 1.00 95.00 85 TRP A CA 1
ATOM 659 C C . TRP A 1 85 ? 1.964 8.588 -2.077 1.00 95.00 85 TRP A C 1
ATOM 661 O O . TRP A 1 85 ? 1.092 9.043 -1.338 1.00 95.00 85 TRP A O 1
ATOM 671 N N . ALA A 1 86 ? 3.242 8.944 -1.978 1.00 91.94 86 ALA A N 1
ATOM 672 C CA . ALA A 1 86 ? 3.754 9.947 -1.058 1.00 91.94 86 ALA A CA 1
ATOM 673 C C . ALA A 1 86 ? 4.445 11.082 -1.825 1.00 91.94 86 ALA A C 1
ATOM 675 O O . ALA A 1 86 ? 5.042 10.874 -2.883 1.00 91.94 86 ALA A O 1
ATOM 676 N N . ARG A 1 87 ? 4.403 12.296 -1.270 1.00 90.12 87 ARG A N 1
ATOM 677 C CA . ARG A 1 87 ? 5.057 13.472 -1.851 1.00 90.12 87 ARG A CA 1
ATOM 678 C C . ARG A 1 87 ? 5.903 14.189 -0.807 1.00 90.12 87 ARG A C 1
ATOM 680 O O . ARG A 1 87 ? 5.438 14.450 0.298 1.00 90.12 87 ARG A O 1
ATOM 687 N N . GLN A 1 88 ? 7.126 14.549 -1.181 1.00 86.88 88 GLN A N 1
ATOM 688 C CA . GLN A 1 88 ? 7.990 15.445 -0.417 1.00 86.88 88 GLN A CA 1
ATOM 689 C C . GLN A 1 88 ? 8.120 16.779 -1.157 1.00 86.88 88 GLN A C 1
ATOM 691 O O . GLN A 1 88 ? 8.375 16.814 -2.363 1.00 86.88 88 GLN A O 1
ATOM 696 N N . GLN A 1 89 ? 7.975 17.886 -0.431 1.00 82.25 89 GLN A N 1
ATOM 697 C CA . GLN A 1 89 ? 8.197 19.222 -0.985 1.00 82.25 89 GLN A CA 1
ATOM 698 C C . GLN A 1 89 ? 9.674 19.400 -1.420 1.00 82.25 89 GLN A C 1
ATOM 700 O O . GLN A 1 89 ? 10.565 18.852 -0.768 1.00 82.25 89 GLN A O 1
ATOM 705 N N . PRO A 1 90 ? 9.971 20.149 -2.500 1.00 72.94 90 PRO A N 1
ATOM 706 C CA . PRO A 1 90 ? 9.025 20.924 -3.296 1.00 72.94 90 PRO A CA 1
ATOM 707 C C . PRO A 1 90 ? 8.230 20.119 -4.332 1.00 72.94 90 PRO A C 1
ATOM 709 O O . PRO A 1 90 ? 7.130 20.551 -4.612 1.00 72.94 90 PRO A O 1
ATOM 712 N N . ASN A 1 91 ? 8.708 18.984 -4.869 1.00 81.25 91 ASN A N 1
ATOM 713 C CA . ASN A 1 91 ? 7.988 18.204 -5.903 1.00 81.25 91 ASN A CA 1
ATOM 714 C C . ASN A 1 91 ? 8.551 16.778 -6.120 1.00 81.25 91 ASN A C 1
ATOM 716 O O . ASN A 1 91 ? 8.633 16.293 -7.245 1.00 81.25 91 ASN A O 1
ATOM 720 N N . LYS A 1 92 ? 8.987 16.084 -5.064 1.00 88.94 92 LYS A N 1
ATOM 721 C CA . LYS A 1 92 ? 9.460 14.694 -5.191 1.00 88.94 92 LYS A CA 1
ATOM 722 C C . LYS A 1 92 ? 8.316 13.726 -4.925 1.00 88.94 92 LYS A C 1
ATOM 724 O O . LYS A 1 92 ? 7.707 13.786 -3.857 1.00 88.94 92 LYS A O 1
ATOM 729 N N . ASN A 1 93 ? 8.035 12.843 -5.879 1.00 93.50 93 ASN A N 1
ATOM 730 C CA . ASN A 1 93 ? 7.005 11.818 -5.750 1.00 93.50 93 ASN A CA 1
ATOM 731 C C . ASN A 1 93 ? 7.642 10.464 -5.441 1.00 93.50 93 ASN A C 1
ATOM 733 O O . ASN A 1 93 ? 8.640 10.073 -6.047 1.00 93.50 93 ASN A O 1
ATOM 737 N N . PHE A 1 94 ? 7.032 9.750 -4.505 1.00 95.75 94 PHE A N 1
ATOM 738 C CA . PHE A 1 94 ? 7.474 8.442 -4.066 1.00 95.75 94 PHE A CA 1
ATOM 739 C C . PHE A 1 94 ? 6.313 7.460 -4.041 1.00 95.75 94 PHE A C 1
ATOM 741 O O . PHE A 1 94 ? 5.173 7.829 -3.763 1.00 95.75 94 PHE A O 1
ATOM 748 N N . ILE A 1 95 ? 6.629 6.191 -4.240 1.00 97.00 95 ILE A N 1
ATOM 749 C CA . ILE A 1 95 ? 5.757 5.083 -3.872 1.00 97.00 95 ILE A CA 1
ATOM 750 C C . ILE A 1 95 ? 6.231 4.540 -2.529 1.00 97.00 95 ILE A C 1
ATOM 752 O O . ILE A 1 95 ? 7.377 4.100 -2.406 1.00 97.00 95 ILE A O 1
ATOM 756 N N . ALA A 1 96 ? 5.355 4.572 -1.527 1.00 96.44 96 ALA A N 1
ATOM 757 C CA . ALA A 1 96 ? 5.569 3.839 -0.290 1.00 96.44 96 ALA A CA 1
ATOM 758 C C . ALA A 1 96 ? 5.334 2.342 -0.518 1.00 96.44 96 ALA A C 1
ATOM 760 O O . ALA A 1 96 ? 4.436 1.956 -1.260 1.00 96.44 96 ALA A O 1
ATOM 761 N N . THR A 1 97 ? 6.135 1.494 0.115 1.00 97.12 97 THR A N 1
ATOM 762 C CA . THR A 1 97 ? 5.999 0.029 0.097 1.00 97.12 97 THR A CA 1
ATOM 763 C C . THR A 1 97 ? 6.697 -0.562 1.332 1.00 97.12 97 THR A C 1
ATOM 765 O O . THR A 1 97 ? 7.085 0.181 2.237 1.00 97.12 97 THR A O 1
ATOM 768 N N . ALA A 1 98 ? 6.856 -1.883 1.410 1.00 93.56 98 ALA A N 1
ATOM 769 C CA . ALA A 1 98 ? 7.606 -2.525 2.486 1.00 93.56 98 ALA A CA 1
ATOM 770 C C . ALA A 1 98 ? 9.122 -2.427 2.247 1.00 93.56 98 ALA A C 1
ATOM 772 O O . ALA A 1 98 ? 9.603 -2.510 1.118 1.00 93.56 98 ALA A O 1
ATOM 773 N N . GLY A 1 99 ? 9.896 -2.269 3.318 1.00 92.31 99 GLY A N 1
ATOM 774 C CA . GLY A 1 99 ? 11.348 -2.107 3.242 1.00 92.31 99 GLY A CA 1
ATOM 775 C C . GLY A 1 99 ? 12.067 -3.386 2.826 1.00 92.31 99 GLY A C 1
ATOM 776 O O . GLY A 1 99 ? 13.046 -3.329 2.090 1.00 92.31 99 GLY A O 1
ATOM 777 N N . HIS A 1 100 ? 11.554 -4.556 3.215 1.00 89.62 100 HIS A N 1
ATOM 778 C CA . HIS A 1 100 ? 12.103 -5.845 2.776 1.00 89.62 100 HIS A CA 1
ATOM 779 C C . HIS A 1 100 ? 11.915 -6.113 1.280 1.00 89.62 100 HIS A C 1
ATOM 781 O O . HIS A 1 100 ? 12.537 -7.031 0.753 1.00 89.62 100 HIS A O 1
ATOM 787 N N . CYS A 1 101 ? 11.094 -5.315 0.592 1.00 93.12 101 CYS A N 1
ATOM 788 C CA . CYS A 1 101 ? 11.014 -5.330 -0.862 1.00 93.12 101 CYS A CA 1
ATOM 789 C C . CYS A 1 101 ? 12.223 -4.651 -1.512 1.00 93.12 101 CYS A C 1
ATOM 791 O O . CYS A 1 101 ? 12.240 -4.535 -2.728 1.00 93.12 101 CYS A O 1
ATOM 793 N N . HIS A 1 102 ? 13.206 -4.171 -0.739 1.00 92.62 102 HIS A N 1
ATOM 794 C CA . HIS A 1 102 ? 14.392 -3.510 -1.260 1.00 92.62 102 HIS A CA 1
ATOM 795 C C . HIS A 1 102 ? 15.250 -4.424 -2.147 1.00 92.62 102 HIS A C 1
ATOM 797 O O . HIS A 1 102 ? 15.795 -5.434 -1.708 1.00 92.62 102 HIS A O 1
ATOM 803 N N . ALA A 1 103 ? 15.467 -3.963 -3.372 1.00 89.50 103 ALA A N 1
ATOM 804 C CA . ALA A 1 103 ? 16.446 -4.430 -4.331 1.00 89.50 103 ALA A CA 1
ATOM 805 C C . ALA A 1 103 ? 17.328 -3.261 -4.819 1.00 89.50 103 ALA A C 1
ATOM 807 O O . ALA A 1 103 ? 16.871 -2.113 -4.851 1.00 89.50 103 ALA A O 1
ATOM 808 N N . PRO A 1 104 ? 18.564 -3.538 -5.281 1.00 85.38 104 PRO A N 1
ATOM 809 C CA . PRO A 1 104 ? 19.485 -2.516 -5.781 1.00 85.38 104 PRO A CA 1
ATOM 810 C C . PRO A 1 104 ? 19.120 -1.961 -7.173 1.00 85.38 104 PRO A C 1
ATOM 812 O O . PRO A 1 104 ? 19.696 -0.957 -7.598 1.00 85.38 104 PRO A O 1
ATOM 815 N N . ARG A 1 105 ? 18.199 -2.603 -7.906 1.00 89.38 105 ARG A N 1
ATOM 816 C CA . ARG A 1 105 ? 17.803 -2.225 -9.275 1.00 89.38 105 ARG A CA 1
ATOM 817 C C . ARG A 1 105 ? 16.530 -1.366 -9.300 1.00 89.38 105 ARG A C 1
ATOM 819 O O . ARG A 1 105 ? 15.912 -1.109 -8.270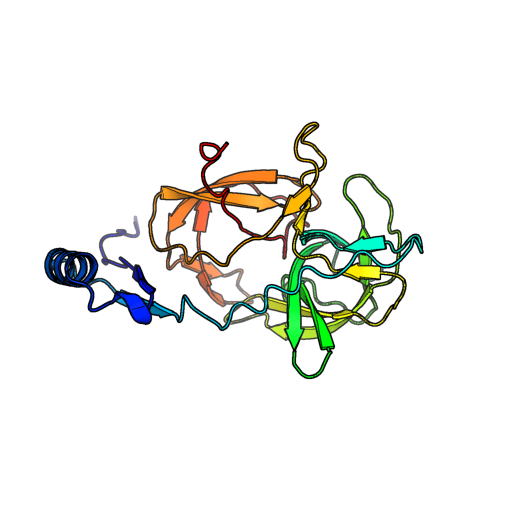 1.00 89.38 105 ARG A O 1
ATOM 826 N N . SER A 1 106 ? 16.152 -0.910 -10.492 1.00 92.25 106 SER A N 1
ATOM 827 C CA . SER A 1 106 ? 14.893 -0.191 -10.712 1.00 92.25 106 SER A CA 1
ATOM 828 C C . SER A 1 106 ? 13.691 -1.135 -10.648 1.00 92.25 106 SER A C 1
ATOM 830 O O . SER A 1 106 ? 13.786 -2.299 -11.029 1.00 92.25 106 SER A O 1
ATOM 832 N N . TYR A 1 107 ? 12.564 -0.631 -10.157 1.00 95.00 107 TYR A N 1
ATOM 833 C CA . TYR A 1 107 ? 11.298 -1.352 -10.101 1.00 95.00 107 TYR A CA 1
ATOM 834 C C . TYR A 1 107 ? 10.462 -1.056 -11.332 1.00 95.00 107 TYR A C 1
ATOM 836 O O . TYR A 1 107 ? 10.480 0.063 -11.847 1.00 95.00 107 TYR A O 1
ATOM 844 N N . TYR A 1 108 ? 9.683 -2.051 -11.731 1.00 94.69 108 TYR A N 1
ATOM 845 C CA . TYR A 1 108 ? 8.716 -1.977 -12.810 1.00 94.69 108 TYR A CA 1
ATOM 846 C C . TYR A 1 108 ? 7.302 -2.138 -12.257 1.00 94.69 108 TYR A C 1
ATOM 848 O O . TYR A 1 108 ? 7.076 -2.947 -11.352 1.00 94.69 108 TYR A O 1
ATOM 856 N N . LEU A 1 109 ? 6.365 -1.371 -12.805 1.00 95.88 109 LEU A N 1
ATOM 857 C CA . LEU A 1 109 ? 4.943 -1.461 -12.512 1.00 95.88 109 LEU A CA 1
ATOM 858 C C . LEU A 1 109 ? 4.384 -2.764 -13.075 1.00 95.88 109 LEU A C 1
ATOM 860 O O . LEU A 1 109 ? 4.640 -3.101 -14.229 1.00 95.88 109 LEU A O 1
ATOM 864 N N . VAL A 1 110 ? 3.603 -3.477 -12.269 1.00 95.06 110 VAL A N 1
ATOM 865 C CA . VAL A 1 110 ? 2.918 -4.707 -12.667 1.00 95.06 110 VAL A CA 1
ATOM 866 C C . VAL A 1 110 ? 1.452 -4.618 -12.257 1.00 95.06 110 VAL A C 1
ATOM 868 O O . VAL A 1 110 ? 1.109 -4.980 -11.129 1.00 95.06 110 VAL A O 1
ATOM 871 N N . PRO A 1 111 ? 0.560 -4.158 -13.147 1.00 94.56 111 PRO A N 1
ATOM 872 C CA . PRO A 1 111 ? -0.865 -4.200 -12.880 1.00 94.56 111 PRO A CA 1
ATOM 873 C C . PRO A 1 111 ? -1.363 -5.617 -12.590 1.00 94.56 111 PRO A C 1
ATOM 875 O O . PRO A 1 111 ? -0.753 -6.610 -12.999 1.00 94.56 111 PRO A O 1
ATOM 878 N N . TRP A 1 112 ? -2.482 -5.733 -11.874 1.00 94.62 112 TRP A N 1
ATOM 879 C CA . TRP A 1 112 ? -3.072 -7.046 -11.587 1.00 94.62 112 TRP A CA 1
ATOM 880 C C . TRP A 1 112 ? -3.317 -7.838 -12.864 1.00 94.62 112 TRP A C 1
ATOM 882 O O . TRP A 1 112 ? -3.841 -7.303 -13.839 1.00 94.62 112 TRP A O 1
ATOM 892 N N . ASN A 1 113 ? -2.960 -9.124 -12.830 1.00 89.62 113 ASN A N 1
ATOM 893 C CA . ASN A 1 113 ? -3.061 -10.041 -13.968 1.00 89.62 113 ASN A CA 1
ATOM 894 C C . ASN A 1 113 ? -2.333 -9.558 -15.241 1.00 89.62 113 ASN A C 1
ATOM 896 O O . ASN A 1 113 ? -2.677 -9.993 -16.338 1.00 89.62 113 ASN A O 1
ATOM 900 N N . SER A 1 114 ? -1.334 -8.682 -15.104 1.00 89.19 114 SER A N 1
ATOM 901 C CA . SER A 1 114 ? -0.527 -8.166 -16.209 1.00 89.19 114 SER A CA 1
ATOM 902 C C . SER A 1 114 ? 0.935 -8.599 -16.086 1.00 89.19 114 SER A C 1
ATOM 904 O O . SER A 1 114 ? 1.404 -9.028 -15.029 1.00 89.19 114 SER A O 1
ATOM 906 N N . THR A 1 115 ? 1.673 -8.469 -17.183 1.00 87.06 115 THR A N 1
ATOM 907 C CA . THR A 1 115 ? 3.139 -8.425 -17.172 1.00 87.06 115 THR A CA 1
ATOM 908 C C . THR A 1 115 ? 3.624 -7.026 -16.776 1.00 87.06 115 THR A C 1
ATOM 910 O O . THR A 1 115 ? 2.819 -6.088 -16.795 1.00 87.06 115 THR A O 1
ATOM 913 N N . PRO A 1 116 ? 4.914 -6.855 -16.424 1.00 86.44 116 PRO A N 1
ATOM 914 C CA . PRO A 1 116 ? 5.481 -5.531 -16.195 1.00 86.44 116 PRO A CA 1
ATOM 915 C C . PRO A 1 116 ? 5.243 -4.592 -17.384 1.00 86.44 116 PRO A C 1
ATOM 917 O O . PRO A 1 116 ? 5.458 -5.004 -18.524 1.00 86.44 116 PRO A O 1
ATOM 920 N N . THR A 1 117 ? 4.789 -3.365 -17.121 1.00 86.00 117 THR A N 1
ATOM 921 C CA . THR A 1 117 ? 4.371 -2.414 -18.170 1.00 86.00 117 THR A CA 1
ATOM 922 C C . THR A 1 117 ? 5.327 -1.236 -18.319 1.00 86.00 117 THR A C 1
ATOM 924 O O . THR A 1 117 ? 5.691 -0.887 -19.437 1.00 86.00 117 THR A O 1
ATOM 927 N N . ALA A 1 118 ? 5.814 -0.678 -17.208 1.00 91.56 118 ALA A N 1
ATOM 928 C CA . ALA A 1 118 ? 6.671 0.504 -17.225 1.00 91.56 118 ALA A CA 1
ATOM 929 C C . ALA A 1 118 ? 7.694 0.508 -16.084 1.00 91.56 118 ALA A C 1
ATOM 931 O O . ALA A 1 118 ? 7.451 -0.027 -15.003 1.00 91.56 118 ALA A O 1
ATOM 932 N N . SER A 1 119 ? 8.851 1.136 -16.310 1.00 93.62 119 SER A N 1
ATOM 933 C CA . SER A 1 119 ? 9.822 1.424 -15.245 1.00 93.62 119 SER A CA 1
ATOM 934 C C . SER A 1 119 ? 9.288 2.539 -14.345 1.00 93.62 119 SER A C 1
ATOM 936 O O . SER A 1 119 ? 8.790 3.541 -14.851 1.00 93.62 119 SER A O 1
ATOM 938 N N . ILE A 1 120 ? 9.417 2.388 -13.027 1.00 95.25 120 ILE A N 1
ATOM 939 C CA . ILE A 1 120 ? 9.022 3.398 -12.034 1.00 95.25 120 ILE A CA 1
ATOM 940 C C . ILE A 1 120 ? 10.247 4.197 -11.579 1.00 95.25 120 ILE A C 1
ATOM 942 O O . ILE A 1 120 ? 10.261 5.424 -11.647 1.00 95.25 120 ILE A O 1
ATOM 946 N N . GLY A 1 121 ? 11.275 3.502 -11.090 1.00 94.69 121 GLY A N 1
ATOM 947 C CA . GLY A 1 121 ? 12.461 4.111 -10.485 1.00 94.69 121 GLY A CA 1
ATOM 948 C C . GLY A 1 121 ? 13.063 3.239 -9.386 1.00 94.69 121 GLY A C 1
ATOM 949 O O . GLY A 1 121 ? 12.819 2.033 -9.340 1.00 94.69 121 GLY A O 1
ATOM 950 N N . ARG A 1 122 ? 13.881 3.818 -8.503 1.00 94.31 122 ARG A N 1
ATOM 951 C CA . ARG A 1 122 ? 14.661 3.074 -7.492 1.00 94.31 122 ARG A CA 1
ATOM 952 C C . ARG A 1 122 ? 14.220 3.369 -6.066 1.00 94.31 122 ARG A C 1
ATOM 954 O O . ARG A 1 122 ? 13.867 4.498 -5.730 1.00 94.31 122 ARG A O 1
ATOM 961 N N . MET A 1 123 ? 14.341 2.369 -5.194 1.00 94.56 123 MET A N 1
ATOM 962 C CA . MET A 1 123 ? 14.155 2.550 -3.754 1.00 94.56 123 MET A CA 1
ATOM 963 C C . MET A 1 123 ? 15.328 3.335 -3.164 1.00 94.56 123 MET A C 1
ATOM 965 O O . MET A 1 123 ? 16.469 2.883 -3.236 1.00 94.56 123 MET A O 1
ATOM 969 N N . LYS A 1 124 ? 15.056 4.521 -2.610 1.00 90.38 124 LYS A N 1
ATOM 970 C CA . LYS A 1 124 ? 16.087 5.409 -2.037 1.00 90.38 124 LYS A CA 1
ATOM 971 C C . LYS A 1 124 ? 16.179 5.301 -0.523 1.00 90.38 124 LYS A C 1
ATOM 973 O O . LYS A 1 124 ? 17.262 5.452 0.032 1.00 90.38 124 LYS A O 1
ATOM 978 N N . ASN A 1 125 ? 15.057 5.035 0.136 1.00 91.50 125 ASN A N 1
ATOM 979 C CA . ASN A 1 125 ? 14.978 4.939 1.586 1.00 91.50 125 ASN A CA 1
ATOM 980 C C . ASN A 1 125 ? 14.267 3.644 1.943 1.00 91.50 125 ASN A C 1
ATOM 982 O O . ASN A 1 125 ? 13.221 3.351 1.370 1.00 91.50 125 ASN A O 1
ATOM 986 N N . TYR A 1 126 ? 14.829 2.884 2.875 1.00 92.88 126 TYR A N 1
ATOM 987 C CA . TYR A 1 126 ? 14.186 1.697 3.410 1.00 92.88 126 TYR A CA 1
ATOM 988 C C . TYR A 1 126 ? 14.660 1.413 4.829 1.00 92.88 126 TYR A C 1
ATOM 990 O O . TYR A 1 126 ? 15.782 1.747 5.206 1.00 92.88 126 TYR A O 1
ATOM 998 N N . PHE A 1 127 ? 13.783 0.781 5.591 1.00 88.69 127 PHE A N 1
ATOM 999 C CA . PHE A 1 127 ? 13.989 0.342 6.957 1.00 88.69 127 PHE A CA 1
ATOM 1000 C C . PHE A 1 127 ? 13.426 -1.072 7.070 1.00 88.69 127 PHE A C 1
ATOM 1002 O O . PHE A 1 127 ? 12.350 -1.362 6.547 1.00 88.69 127 PHE A O 1
ATOM 1009 N N . LEU A 1 128 ? 14.171 -1.967 7.716 1.00 84.44 128 LEU A N 1
ATOM 1010 C CA . LEU A 1 128 ? 13.715 -3.334 8.006 1.00 84.44 128 LEU A CA 1
ATOM 1011 C C . LEU A 1 128 ? 13.198 -3.463 9.447 1.00 84.44 128 LEU A C 1
ATOM 1013 O O . LEU A 1 128 ? 12.411 -4.371 9.740 1.00 84.44 128 LEU A O 1
ATOM 1017 N N . GLU A 1 129 ? 13.636 -2.533 10.300 1.00 78.88 129 GLU A N 1
ATOM 1018 C CA . GLU A 1 129 ? 13.305 -2.366 11.710 1.00 78.88 129 GLU A CA 1
ATOM 1019 C C . GLU A 1 129 ? 13.494 -0.887 12.127 1.00 78.88 129 GLU A C 1
ATOM 1021 O O . GLU A 1 129 ? 14.299 -0.181 11.509 1.00 78.88 129 GLU A O 1
ATOM 1026 N N . PRO A 1 130 ? 12.746 -0.385 13.131 1.00 73.19 130 PRO A N 1
ATOM 1027 C CA . PRO A 1 130 ? 11.654 -1.070 13.837 1.00 73.19 130 PRO A CA 1
ATOM 1028 C C . PRO A 1 130 ? 10.386 -1.238 12.977 1.00 73.19 130 PRO A C 1
ATOM 1030 O O . PRO A 1 130 ? 9.513 -2.034 13.315 1.00 73.19 130 PRO A O 1
ATOM 1033 N N . ILE A 1 131 ? 10.303 -0.533 11.842 1.00 80.50 131 ILE A N 1
ATOM 1034 C CA . ILE A 1 131 ? 9.189 -0.584 10.888 1.00 80.50 131 ILE A CA 1
ATOM 1035 C C . ILE A 1 131 ? 9.717 -1.062 9.534 1.00 80.50 131 ILE A C 1
ATOM 1037 O O . ILE A 1 131 ? 10.774 -0.632 9.080 1.00 80.50 131 ILE A O 1
ATOM 1041 N N . ASP A 1 132 ? 8.959 -1.941 8.887 1.00 85.81 132 ASP A N 1
ATOM 1042 C CA . ASP A 1 132 ? 9.261 -2.489 7.567 1.00 85.81 132 ASP A CA 1
ATOM 1043 C C . ASP A 1 132 ? 8.708 -1.579 6.463 1.00 85.81 132 ASP A C 1
ATOM 1045 O O . ASP A 1 132 ? 7.568 -1.731 6.025 1.00 85.81 132 ASP A O 1
ATOM 1049 N N . PHE A 1 133 ? 9.501 -0.594 6.047 1.00 90.44 133 PHE A N 1
ATOM 1050 C CA . PHE A 1 133 ? 9.041 0.511 5.205 1.00 90.44 133 PHE A CA 1
ATOM 1051 C C . PHE A 1 133 ? 10.067 0.881 4.139 1.00 90.44 133 PHE A C 1
ATOM 1053 O O . PHE A 1 133 ? 11.263 0.903 4.412 1.00 90.44 133 PHE A O 1
ATOM 1060 N N . GLY A 1 134 ? 9.603 1.213 2.936 1.00 93.94 134 GLY A N 1
ATOM 1061 C CA . GLY A 1 134 ? 10.433 1.638 1.815 1.00 93.94 134 GLY A CA 1
ATOM 1062 C C . GLY A 1 134 ? 9.785 2.749 0.993 1.00 93.94 134 GLY A C 1
ATOM 1063 O O . GLY A 1 134 ? 8.564 2.826 0.887 1.00 93.94 134 GLY A O 1
ATOM 1064 N N . LEU A 1 135 ? 10.618 3.597 0.389 1.00 96.12 135 LEU A N 1
ATOM 1065 C CA . LEU A 1 135 ? 10.231 4.651 -0.547 1.00 96.12 135 LEU A CA 1
ATOM 1066 C C . LEU A 1 135 ? 10.966 4.468 -1.872 1.00 96.12 135 LEU A C 1
ATOM 1068 O O . LEU A 1 135 ? 12.197 4.577 -1.945 1.00 96.12 135 LEU A O 1
ATOM 1072 N N . ILE A 1 136 ? 10.196 4.234 -2.929 1.00 96.56 136 ILE A N 1
ATOM 1073 C CA . ILE A 1 136 ? 10.668 4.211 -4.312 1.00 96.56 136 ILE A CA 1
ATOM 1074 C C . ILE A 1 136 ? 10.498 5.603 -4.891 1.00 96.56 136 ILE A C 1
ATOM 1076 O O . ILE A 1 136 ? 9.386 6.114 -4.943 1.00 96.56 136 ILE A O 1
ATOM 1080 N N . ASN A 1 137 ? 11.600 6.219 -5.307 1.00 95.69 137 ASN A N 1
ATOM 1081 C CA . ASN A 1 137 ? 11.567 7.481 -6.032 1.00 95.69 137 ASN A CA 1
ATOM 1082 C C . ASN A 1 137 ? 11.013 7.230 -7.435 1.00 95.69 137 ASN A C 1
ATOM 1084 O O . ASN A 1 137 ? 11.506 6.337 -8.126 1.00 95.69 137 ASN A O 1
ATOM 1088 N N . ILE A 1 138 ? 10.013 8.009 -7.841 1.00 94.88 138 ILE A N 1
ATOM 1089 C CA . ILE A 1 138 ? 9.463 7.943 -9.195 1.00 94.88 138 ILE A CA 1
ATOM 1090 C C . ILE A 1 138 ? 10.392 8.757 -10.098 1.00 94.88 138 ILE A C 1
ATOM 1092 O O . ILE A 1 138 ? 10.549 9.963 -9.917 1.00 94.88 138 ILE A O 1
ATOM 1096 N N . GLU A 1 139 ? 11.079 8.065 -11.003 1.00 92.56 139 GLU A N 1
ATOM 1097 C CA . GLU A 1 139 ? 12.118 8.619 -11.882 1.00 92.56 139 GLU A CA 1
ATOM 1098 C C . GLU A 1 139 ? 11.645 8.716 -13.341 1.00 92.56 139 GLU A C 1
ATOM 1100 O O . GLU A 1 139 ? 12.198 9.509 -14.099 1.00 92.56 139 GLU A O 1
ATOM 1105 N N . ASN A 1 140 ? 10.636 7.932 -13.727 1.00 87.88 140 ASN A N 1
ATOM 1106 C CA . ASN A 1 140 ? 10.060 7.931 -15.069 1.00 87.88 140 ASN A CA 1
ATOM 1107 C C . ASN A 1 140 ? 8.852 8.882 -15.158 1.00 87.88 140 ASN A C 1
ATOM 1109 O O . ASN A 1 140 ? 7.983 8.841 -14.289 1.00 87.88 140 ASN A O 1
ATOM 1113 N N . SER A 1 141 ? 8.801 9.717 -16.199 1.00 85.25 141 SER A N 1
ATOM 1114 C CA . SER A 1 141 ? 7.678 10.619 -16.489 1.00 85.25 141 SER A CA 1
ATOM 1115 C C . SER A 1 141 ? 6.468 9.914 -17.094 1.00 85.25 141 SER A C 1
ATOM 1117 O O . SER A 1 141 ? 5.370 10.436 -16.989 1.00 85.25 141 SER A O 1
ATOM 1119 N N . ASP A 1 142 ? 6.655 8.734 -17.686 1.00 86.88 142 ASP A N 1
ATOM 1120 C CA . ASP A 1 142 ? 5.592 8.023 -18.413 1.00 86.88 142 ASP A CA 1
ATOM 1121 C C . ASP A 1 142 ? 4.651 7.246 -17.475 1.00 86.88 142 ASP A C 1
ATOM 1123 O O . ASP A 1 142 ? 3.705 6.587 -17.911 1.00 86.88 142 ASP A O 1
ATOM 1127 N N . VAL A 1 143 ? 4.932 7.290 -16.169 1.00 91.00 143 VAL A N 1
ATOM 1128 C CA . VAL A 1 143 ? 4.103 6.697 -15.124 1.00 91.00 143 VAL A CA 1
ATOM 1129 C C . VAL A 1 143 ? 3.571 7.779 -14.204 1.00 91.00 143 VAL A C 1
ATOM 1131 O O . VAL A 1 143 ? 4.315 8.621 -13.697 1.00 91.00 143 VAL A O 1
ATOM 1134 N N . GLN A 1 144 ? 2.279 7.705 -13.911 1.00 93.12 144 GLN A N 1
ATOM 1135 C CA . GLN A 1 144 ? 1.604 8.722 -13.121 1.00 93.12 144 GLN A CA 1
ATOM 1136 C C . GLN A 1 144 ? 1.025 8.106 -11.847 1.00 93.12 144 GLN A C 1
ATOM 1138 O O . GLN A 1 144 ? 0.064 7.333 -11.913 1.00 93.12 144 GLN A O 1
ATOM 1143 N N . PRO A 1 145 ? 1.562 8.428 -10.656 1.00 92.88 145 PRO A N 1
ATOM 1144 C CA . PRO A 1 145 ? 0.926 8.017 -9.415 1.00 92.88 145 PRO A CA 1
ATOM 1145 C C . PRO A 1 145 ? -0.416 8.729 -9.242 1.00 92.88 145 PRO A C 1
ATOM 1147 O O . PRO A 1 145 ? -0.541 9.931 -9.500 1.00 92.88 145 PRO A O 1
ATOM 1150 N N . VAL A 1 146 ? -1.414 7.985 -8.769 1.00 93.62 146 VAL A N 1
ATOM 1151 C CA . VAL A 1 146 ? -2.749 8.510 -8.464 1.00 93.62 146 VAL A CA 1
ATOM 1152 C C . VAL A 1 146 ? -3.161 8.146 -7.034 1.00 93.62 146 VAL A C 1
ATOM 1154 O O . VAL A 1 146 ? -2.758 7.099 -6.522 1.00 93.62 146 VAL A O 1
ATOM 1157 N N . PRO A 1 147 ? -3.960 8.985 -6.348 1.00 93.12 147 PRO A N 1
ATOM 1158 C CA . PRO A 1 147 ? -4.414 8.722 -4.986 1.00 93.12 147 PRO A CA 1
ATOM 1159 C C . PRO A 1 147 ? -5.604 7.748 -4.996 1.00 93.12 147 PRO A C 1
ATOM 1161 O O . PRO A 1 147 ? -6.703 8.082 -4.555 1.00 93.12 147 PRO A O 1
ATOM 1164 N N . SER A 1 148 ? -5.384 6.538 -5.508 1.00 95.31 148 SER A N 1
ATOM 1165 C CA . SER A 1 148 ? -6.418 5.517 -5.675 1.00 95.31 148 SER A CA 1
ATOM 1166 C C . SER A 1 148 ? -5.889 4.121 -5.374 1.00 95.31 148 SER A C 1
ATOM 1168 O O . SER A 1 148 ? -4.727 3.815 -5.631 1.00 95.31 148 SER A O 1
ATOM 1170 N N . VAL A 1 149 ? -6.763 3.261 -4.858 1.00 97.00 149 VAL A N 1
ATOM 1171 C CA . VAL A 1 149 ? -6.508 1.840 -4.617 1.00 97.00 149 VAL A CA 1
ATOM 1172 C C . VAL A 1 149 ? -7.076 1.012 -5.766 1.00 97.00 149 VAL A C 1
ATOM 1174 O O . VAL A 1 149 ? -8.212 1.216 -6.200 1.00 97.00 149 VAL A O 1
ATOM 1177 N N . ARG A 1 150 ? -6.297 0.044 -6.244 1.00 96.75 150 ARG A N 1
ATOM 1178 C CA . ARG A 1 150 ? -6.716 -0.926 -7.247 1.00 96.75 150 ARG A CA 1
ATOM 1179 C C . ARG A 1 150 ? -7.743 -1.894 -6.676 1.00 96.75 150 ARG A C 1
ATOM 1181 O O . ARG A 1 150 ? -7.556 -2.452 -5.594 1.00 96.75 150 ARG A O 1
ATOM 1188 N N . ASN A 1 151 ? -8.803 -2.120 -7.446 1.00 96.38 151 ASN A N 1
ATOM 1189 C CA . ASN A 1 151 ? -9.877 -3.049 -7.123 1.00 96.38 151 ASN A CA 1
ATOM 1190 C C . ASN A 1 151 ? -10.474 -3.668 -8.400 1.00 96.38 151 ASN A C 1
ATOM 1192 O O . ASN A 1 151 ? -11.688 -3.804 -8.526 1.00 96.38 151 ASN A O 1
ATOM 1196 N N . THR A 1 152 ? -9.627 -4.021 -9.375 1.00 94.19 152 THR A N 1
ATOM 1197 C CA . THR A 1 152 ? -10.052 -4.400 -10.738 1.00 94.19 152 THR A CA 1
ATOM 1198 C C . THR A 1 152 ? -10.960 -5.636 -10.798 1.00 94.19 152 THR A C 1
ATOM 1200 O O . THR A 1 152 ? -11.642 -5.834 -11.797 1.00 94.19 152 THR A O 1
ATOM 1203 N N . ASP A 1 153 ? -11.008 -6.448 -9.738 1.00 93.38 153 ASP A N 1
ATOM 1204 C CA . ASP A 1 153 ? -11.957 -7.564 -9.614 1.00 93.38 153 ASP A CA 1
ATOM 1205 C C . ASP A 1 153 ? -13.417 -7.089 -9.487 1.00 93.38 153 ASP A C 1
ATOM 1207 O O . ASP A 1 153 ? -14.350 -7.833 -9.792 1.00 93.38 153 ASP A O 1
ATOM 1211 N N . SER A 1 154 ? -13.640 -5.856 -9.023 1.00 91.81 154 SER A N 1
ATOM 1212 C CA . SER A 1 154 ? -14.966 -5.252 -8.938 1.00 91.81 154 SER A CA 1
ATOM 1213 C C . SER A 1 154 ? -15.378 -4.667 -10.283 1.00 91.81 154 SER A C 1
ATOM 1215 O O . SER A 1 154 ? -14.780 -3.708 -10.768 1.00 91.81 154 SER A O 1
ATOM 1217 N N . ALA A 1 155 ? -16.475 -5.178 -10.844 1.00 89.56 155 ALA A N 1
ATOM 1218 C CA . ALA A 1 155 ? -17.039 -4.668 -12.093 1.00 89.56 155 ALA A CA 1
ATOM 1219 C C . ALA A 1 155 ? -17.573 -3.225 -11.981 1.00 89.56 155 ALA A C 1
ATOM 1221 O O . ALA A 1 155 ? -17.630 -2.513 -12.979 1.00 89.56 155 ALA A O 1
ATOM 1222 N N . LEU A 1 156 ? -17.981 -2.798 -10.780 1.00 88.25 156 LEU A N 1
ATOM 1223 C CA . LEU A 1 156 ? -18.586 -1.479 -10.544 1.00 88.25 156 LEU A CA 1
ATOM 1224 C C . LEU A 1 156 ? -17.586 -0.442 -10.029 1.00 88.25 156 LEU A C 1
ATOM 1226 O O . LEU A 1 156 ? -17.755 0.748 -10.269 1.00 88.25 156 LEU A O 1
ATOM 1230 N N . TYR A 1 157 ? -16.571 -0.892 -9.293 1.00 90.12 157 TYR A N 1
ATOM 1231 C CA . TYR A 1 157 ? -15.624 -0.028 -8.591 1.00 90.12 157 TYR A CA 1
ATOM 1232 C C . TYR A 1 157 ? -14.209 -0.567 -8.778 1.00 90.12 157 TYR A C 1
ATOM 1234 O O . TYR A 1 157 ? -13.578 -0.999 -7.816 1.00 90.12 157 TYR A O 1
ATOM 1242 N N . ASN A 1 158 ? -13.745 -0.591 -10.026 1.00 91.56 158 ASN A N 1
ATOM 1243 C CA . ASN A 1 158 ? -12.419 -1.084 -10.410 1.00 91.56 158 ASN A CA 1
ATOM 1244 C C . ASN A 1 158 ? -11.262 -0.248 -9.822 1.00 91.56 158 ASN A C 1
ATOM 1246 O O . ASN A 1 158 ? -10.152 -0.753 -9.641 1.00 91.56 158 ASN A O 1
ATOM 1250 N N . GLU A 1 159 ? -11.543 1.010 -9.488 1.00 94.00 159 GLU A N 1
ATOM 1251 C CA . GLU A 1 159 ? -10.655 1.969 -8.839 1.00 94.00 159 GLU A CA 1
ATOM 1252 C C . GLU A 1 159 ? -11.366 2.595 -7.628 1.00 94.00 159 GLU A C 1
ATOM 1254 O O . GLU A 1 159 ? -12.525 3.007 -7.708 1.00 94.00 159 GLU A O 1
ATOM 1259 N N . LEU A 1 160 ? -10.676 2.655 -6.488 1.00 93.50 160 LEU A N 1
ATOM 1260 C CA . LEU A 1 160 ? -11.193 3.212 -5.238 1.00 93.50 160 LEU A CA 1
ATOM 1261 C C . LEU A 1 160 ? -10.413 4.476 -4.869 1.00 93.50 160 LEU A C 1
ATOM 1263 O O . LEU A 1 160 ? -9.272 4.395 -4.417 1.00 93.50 160 LEU A O 1
ATOM 1267 N N . PHE A 1 161 ? -11.027 5.646 -5.026 1.00 92.75 161 PHE A N 1
ATOM 1268 C CA . PHE A 1 161 ? -10.385 6.923 -4.702 1.00 92.75 161 PHE A CA 1
ATOM 1269 C C . PHE A 1 161 ? -10.115 7.074 -3.199 1.00 92.75 161 PHE A C 1
ATOM 1271 O O . PHE A 1 161 ? -11.008 6.884 -2.366 1.00 92.75 161 PHE A O 1
ATOM 1278 N N . ILE A 1 162 ? -8.895 7.481 -2.853 1.00 90.31 162 ILE A N 1
ATOM 1279 C CA . ILE A 1 162 ? -8.483 7.773 -1.480 1.00 90.31 162 ILE A CA 1
ATOM 1280 C C . ILE A 1 162 ? -8.934 9.194 -1.143 1.00 90.31 162 ILE A C 1
ATOM 1282 O O . ILE A 1 162 ? -8.476 10.162 -1.744 1.00 90.31 162 ILE A O 1
ATOM 1286 N N . LYS A 1 163 ? -9.850 9.318 -0.178 1.00 84.00 163 LYS A N 1
ATOM 1287 C CA . LYS A 1 163 ? -10.390 10.618 0.257 1.00 84.00 163 LYS A CA 1
ATOM 1288 C C . LYS A 1 163 ? -9.710 11.186 1.497 1.00 84.00 163 LYS A C 1
ATOM 1290 O O . LYS A 1 163 ? -9.728 12.396 1.676 1.00 84.00 163 LYS A O 1
ATOM 1295 N N . ASP A 1 164 ? -9.208 10.325 2.374 1.00 77.19 164 ASP A N 1
ATOM 1296 C CA . ASP A 1 164 ? -8.741 10.723 3.699 1.00 77.19 164 ASP A CA 1
ATOM 1297 C C . ASP A 1 164 ? -7.795 9.668 4.287 1.00 77.19 164 ASP A C 1
ATOM 1299 O O . ASP A 1 164 ? -7.743 8.530 3.809 1.00 77.19 164 ASP A O 1
ATOM 1303 N N . ILE A 1 165 ? -7.085 10.041 5.348 1.00 76.50 165 ILE A N 1
ATOM 1304 C CA . ILE A 1 165 ? -6.288 9.147 6.184 1.00 76.50 165 ILE A CA 1
ATOM 1305 C C . ILE A 1 165 ? -7.058 8.930 7.483 1.00 76.50 165 ILE A C 1
ATOM 1307 O O . ILE A 1 165 ? -7.284 9.858 8.252 1.00 76.50 165 ILE A O 1
ATOM 1311 N N . ILE A 1 166 ? -7.435 7.682 7.755 1.00 71.56 166 ILE A N 1
ATOM 1312 C CA . ILE A 1 166 ? -8.211 7.342 8.948 1.00 71.56 166 ILE A CA 1
ATOM 1313 C C . ILE A 1 166 ? -7.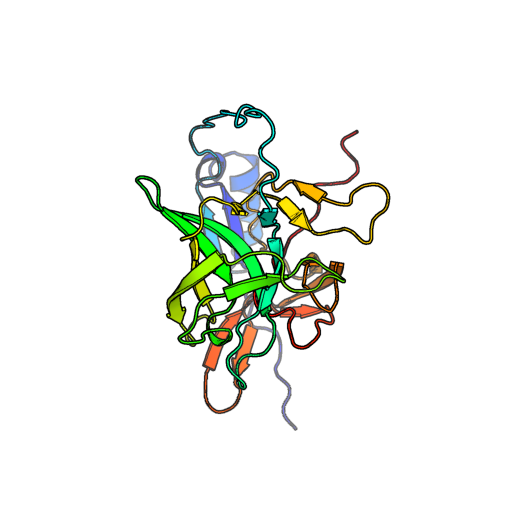304 6.585 9.922 1.00 71.56 166 ILE A C 1
ATOM 1315 O O . ILE A 1 166 ? -6.839 5.492 9.583 1.00 71.56 166 ILE A O 1
ATOM 1319 N N . PRO A 1 167 ? -7.052 7.106 11.135 1.00 73.19 167 PRO A N 1
ATOM 1320 C CA . PRO A 1 167 ? -6.338 6.345 12.143 1.00 73.19 167 PRO A CA 1
ATOM 1321 C C . PRO A 1 167 ? -7.225 5.222 12.666 1.00 73.19 167 PRO A C 1
ATOM 1323 O O . PRO A 1 167 ? -8.376 5.428 13.055 1.00 73.19 167 PRO A O 1
ATOM 1326 N N . VAL A 1 168 ? -6.661 4.021 12.716 1.00 72.06 168 VAL A N 1
ATOM 1327 C CA . VAL A 1 168 ? -7.355 2.850 13.240 1.00 72.06 168 VAL A CA 1
ATOM 1328 C C . VAL A 1 168 ? -7.039 2.713 14.722 1.00 72.06 168 VAL A C 1
ATOM 1330 O O . VAL A 1 168 ? -5.890 2.522 15.108 1.00 72.06 168 VAL A O 1
ATOM 1333 N N . SER A 1 169 ? -8.067 2.835 15.558 1.00 72.25 169 SER A N 1
ATOM 1334 C CA . SER A 1 169 ? -7.932 2.918 17.019 1.00 72.25 169 SER A CA 1
ATOM 1335 C C . SER A 1 169 ? -8.740 1.858 17.774 1.00 72.25 169 SER A C 1
ATOM 1337 O O . SER A 1 169 ? -8.760 1.845 18.999 1.00 72.25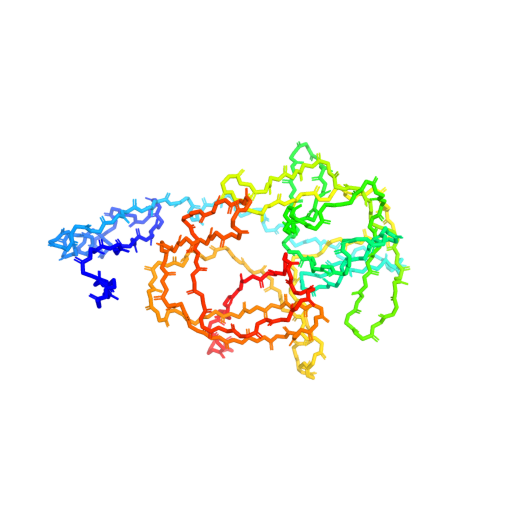 169 SER A O 1
ATOM 1339 N N . SER A 1 170 ? -9.403 0.935 17.073 1.00 76.38 170 SER A N 1
ATOM 1340 C CA . SER A 1 170 ? -10.218 -0.103 17.712 1.00 76.38 170 SER A CA 1
ATOM 1341 C C . SER A 1 170 ? -9.915 -1.501 17.185 1.00 76.38 170 SER A C 1
ATOM 1343 O O . SER A 1 170 ? -9.793 -1.732 15.981 1.00 76.38 170 SER A O 1
ATOM 1345 N N . ASN A 1 171 ? -9.842 -2.456 18.114 1.00 80.56 171 ASN A N 1
ATOM 1346 C CA . ASN A 1 171 ? -9.972 -3.868 17.774 1.00 80.56 171 ASN A CA 1
ATOM 1347 C C . ASN A 1 171 ? -11.375 -4.105 17.197 1.00 80.56 171 ASN A C 1
ATOM 1349 O O . ASN A 1 171 ? -12.352 -3.520 17.662 1.00 80.56 171 ASN A O 1
ATOM 1353 N N . GLY A 1 172 ? -11.476 -4.962 16.187 1.00 82.06 172 GLY A N 1
ATOM 1354 C CA . GLY A 1 172 ? -12.712 -5.209 15.450 1.00 82.06 172 GLY A CA 1
ATOM 1355 C C . GLY A 1 172 ? -12.995 -4.206 14.328 1.00 82.06 172 GLY A C 1
ATOM 1356 O O . GLY A 1 172 ? -13.962 -4.404 13.600 1.00 82.06 172 GLY A O 1
ATOM 1357 N N . ALA A 1 173 ? -12.172 -3.167 14.131 1.00 86.31 173 ALA A N 1
ATOM 1358 C CA . ALA A 1 173 ? -12.319 -2.272 12.984 1.00 86.31 173 ALA A CA 1
ATOM 1359 C C . ALA A 1 173 ? -12.174 -3.047 11.665 1.00 86.31 173 ALA A C 1
ATOM 1361 O O . ALA A 1 173 ? -11.244 -3.843 11.512 1.00 86.31 173 ALA A O 1
ATOM 1362 N N . HIS A 1 174 ? -13.086 -2.810 10.720 1.00 89.50 174 HIS A N 1
ATOM 1363 C CA . HIS A 1 174 ? -13.036 -3.419 9.393 1.00 89.50 174 HIS A CA 1
ATOM 1364 C C . HIS A 1 174 ? -11.947 -2.760 8.546 1.00 89.50 174 HIS A C 1
ATOM 1366 O O . HIS A 1 174 ? -11.966 -1.543 8.342 1.00 89.50 174 HIS A O 1
ATOM 1372 N N . LEU A 1 175 ? -11.036 -3.579 8.029 1.00 92.06 175 LEU A N 1
ATOM 1373 C CA . LEU A 1 175 ? -9.953 -3.156 7.152 1.00 92.06 175 LEU A CA 1
ATOM 1374 C C . LEU A 1 175 ? -9.823 -4.104 5.971 1.00 92.06 175 LEU A C 1
ATOM 1376 O O . LEU A 1 175 ? -10.053 -5.307 6.084 1.00 92.06 175 LEU A O 1
ATOM 1380 N N . CYS A 1 176 ? -9.392 -3.547 4.852 1.00 94.69 176 CYS A N 1
ATOM 1381 C CA . CYS A 1 176 ? -9.078 -4.258 3.633 1.00 94.69 176 CYS A CA 1
ATOM 1382 C C . CYS A 1 176 ? -7.616 -4.050 3.264 1.00 94.69 176 CYS A C 1
ATOM 1384 O O . CYS A 1 176 ? -7.060 -2.974 3.449 1.00 94.69 176 CYS A O 1
ATOM 1386 N N . LEU A 1 177 ? -7.016 -5.095 2.723 1.00 95.69 177 LEU A N 1
ATOM 1387 C CA . LEU A 1 177 ? -5.764 -5.087 1.990 1.00 95.69 177 LEU A CA 1
ATOM 1388 C C . LEU A 1 177 ? -6.091 -5.017 0.500 1.00 95.69 177 LEU A C 1
ATOM 1390 O O . LEU A 1 177 ? -7.043 -5.663 0.063 1.00 95.69 177 LEU A O 1
ATOM 1394 N N . SER A 1 178 ? -5.285 -4.291 -0.268 1.00 97.69 178 SER A N 1
ATOM 1395 C CA . SER A 1 178 ? -5.185 -4.467 -1.720 1.00 97.69 178 SER A CA 1
ATOM 1396 C C . SER A 1 178 ? -3.742 -4.837 -2.060 1.00 97.69 178 SER A C 1
ATOM 1398 O O . SER A 1 178 ? -2.819 -4.129 -1.668 1.00 97.69 178 SER A O 1
ATOM 1400 N N . GLY A 1 179 ? -3.528 -5.968 -2.732 1.00 97.38 179 GLY A N 1
ATOM 1401 C CA . GLY A 1 179 ? -2.193 -6.435 -3.114 1.00 97.38 179 GLY A CA 1
ATOM 1402 C C . GLY A 1 179 ? -2.207 -7.235 -4.411 1.00 97.38 179 GLY A C 1
ATOM 1403 O O . GLY A 1 179 ? -3.234 -7.783 -4.804 1.00 97.38 179 GLY A O 1
ATOM 1404 N N . VAL A 1 180 ? -1.063 -7.323 -5.087 1.00 96.88 180 VAL A N 1
ATOM 1405 C CA . VAL A 1 180 ? -0.957 -7.909 -6.435 1.00 96.88 180 VAL A CA 1
ATOM 1406 C C . VAL A 1 180 ? -1.272 -9.408 -6.510 1.00 96.88 180 VAL A C 1
ATOM 1408 O O . VAL A 1 180 ? -1.529 -9.925 -7.595 1.00 96.88 180 VAL A O 1
ATOM 1411 N N . LYS A 1 181 ? -1.257 -10.146 -5.391 1.00 95.00 181 LYS A N 1
ATOM 1412 C CA . LYS A 1 181 ? -1.480 -11.604 -5.381 1.00 95.00 181 LYS A CA 1
ATOM 1413 C C . LYS A 1 181 ? -2.796 -12.028 -4.761 1.00 95.00 181 LYS A C 1
ATOM 1415 O O . LYS A 1 181 ? -3.381 -13.029 -5.198 1.00 95.00 181 LYS A O 1
ATOM 1420 N N . SER A 1 182 ? -3.220 -11.372 -3.687 1.00 94.44 182 SER A N 1
ATOM 1421 C CA . SER A 1 182 ? -4.519 -11.655 -3.071 1.00 94.44 182 SER A CA 1
ATOM 1422 C C . SER A 1 182 ? -5.632 -10.738 -3.562 1.00 94.44 182 SER A C 1
ATOM 1424 O O . SER A 1 182 ? -6.791 -11.063 -3.305 1.00 94.44 182 SER A O 1
ATOM 1426 N N . HIS A 1 183 ? -5.303 -9.681 -4.308 1.00 96.25 183 HIS A N 1
ATOM 1427 C CA . HIS A 1 183 ? -6.226 -8.618 -4.702 1.00 96.25 183 HIS A CA 1
ATOM 1428 C C . HIS A 1 183 ? -6.855 -7.973 -3.460 1.00 96.25 183 HIS A C 1
ATOM 1430 O O . HIS A 1 183 ? -6.176 -7.825 -2.441 1.00 96.25 183 HIS A O 1
ATOM 1436 N N . VAL A 1 184 ? -8.129 -7.568 -3.510 1.00 96.31 184 VAL A N 1
ATOM 1437 C CA . VAL A 1 184 ? -8.801 -7.046 -2.317 1.00 96.31 184 VAL A CA 1
ATOM 1438 C C . VAL A 1 184 ? -9.202 -8.186 -1.381 1.00 96.31 184 VAL A C 1
ATOM 1440 O O . VAL A 1 184 ? -9.962 -9.091 -1.746 1.00 96.31 184 VAL A O 1
ATOM 1443 N N . LYS A 1 185 ? -8.730 -8.117 -0.134 1.00 94.56 185 LYS A N 1
ATOM 1444 C CA . LYS A 1 185 ? -9.163 -8.986 0.970 1.00 94.56 185 LYS A CA 1
ATOM 1445 C C . LYS A 1 185 ? -9.455 -8.158 2.199 1.00 94.56 185 LYS A C 1
ATOM 1447 O O . LYS A 1 185 ? -8.642 -7.333 2.588 1.00 94.56 185 LYS A O 1
ATOM 1452 N N . CYS A 1 186 ? -10.586 -8.420 2.837 1.00 93.62 186 CYS A N 1
ATOM 1453 C CA . CYS A 1 186 ? -10.996 -7.696 4.029 1.00 93.62 186 CYS A CA 1
ATOM 1454 C C . CYS A 1 186 ? -11.056 -8.608 5.249 1.00 93.62 186 CYS A C 1
ATOM 1456 O O . CYS A 1 186 ? -11.180 -9.829 5.139 1.00 93.62 186 CYS A O 1
ATOM 1458 N N . GLY A 1 187 ? -10.941 -7.986 6.411 1.00 90.12 187 GLY A N 1
ATOM 1459 C CA . GLY A 1 187 ? -10.978 -8.624 7.710 1.00 90.12 187 GLY A CA 1
ATOM 1460 C C . GLY A 1 187 ? -11.137 -7.578 8.800 1.00 90.12 187 GLY A C 1
ATOM 1461 O O . GLY A 1 187 ? -11.588 -6.457 8.555 1.00 90.12 187 GLY A O 1
ATOM 1462 N N . TYR A 1 188 ? -10.749 -7.949 10.015 1.00 88.06 188 TYR A N 1
ATOM 1463 C CA . TYR A 1 188 ? -10.915 -7.097 11.186 1.00 88.06 188 TYR A CA 1
ATOM 1464 C C . TYR A 1 188 ? -9.624 -7.005 11.987 1.00 88.06 188 TYR A C 1
ATOM 1466 O O . TYR A 1 188 ? -8.858 -7.970 12.059 1.00 88.06 188 TYR A O 1
ATOM 1474 N N . VAL A 1 189 ? -9.385 -5.850 12.604 1.00 87.12 189 VAL A N 1
ATOM 1475 C CA . VAL A 1 189 ? -8.243 -5.651 13.503 1.00 87.12 189 VAL A CA 1
ATOM 1476 C C . VAL A 1 189 ? -8.347 -6.600 14.694 1.00 87.12 189 VAL A C 1
ATOM 1478 O O . VAL A 1 189 ? -9.302 -6.543 15.464 1.00 87.12 189 VAL A O 1
ATOM 1481 N N . ALA A 1 190 ? -7.345 -7.454 14.863 1.00 82.62 190 ALA A N 1
ATOM 1482 C CA . ALA A 1 190 ? -7.201 -8.342 16.009 1.00 82.62 190 ALA A CA 1
ATOM 1483 C C . ALA A 1 190 ? -6.401 -7.686 17.148 1.00 82.62 190 ALA A C 1
ATOM 1485 O O . ALA A 1 190 ? -6.708 -7.915 18.316 1.00 82.62 190 ALA A O 1
ATOM 1486 N N . ALA A 1 191 ? -5.394 -6.869 16.819 1.00 81.19 191 ALA A N 1
ATOM 1487 C CA . ALA A 1 191 ? -4.594 -6.132 17.797 1.00 81.19 191 ALA A CA 1
ATOM 1488 C C . ALA A 1 191 ? -4.009 -4.840 17.203 1.00 81.19 191 ALA A C 1
ATOM 1490 O O . ALA A 1 191 ? -3.600 -4.821 16.043 1.00 81.19 191 ALA A O 1
ATOM 1491 N N . LEU A 1 192 ? -3.924 -3.782 18.017 1.00 82.56 192 LEU A N 1
ATOM 1492 C CA . LEU A 1 192 ? -3.364 -2.479 17.622 1.00 82.56 192 LEU A CA 1
ATOM 1493 C C . LEU A 1 192 ? -1.857 -2.341 17.906 1.00 82.56 192 LEU A C 1
ATOM 1495 O O . LEU A 1 192 ? -1.180 -1.599 17.211 1.00 82.56 192 LEU A O 1
ATOM 1499 N N . ASN A 1 193 ? -1.338 -3.075 18.896 1.00 80.00 193 ASN A N 1
ATOM 1500 C CA . ASN A 1 193 ? 0.064 -3.025 19.333 1.00 80.00 193 ASN A CA 1
ATOM 1501 C C . ASN A 1 193 ? 0.668 -4.433 19.333 1.00 80.00 193 ASN A C 1
ATOM 1503 O O . ASN A 1 193 ? 0.970 -5.002 20.384 1.00 80.00 193 ASN A O 1
ATOM 1507 N N . GLY A 1 194 ? 0.750 -5.035 18.153 1.00 73.19 194 GLY A N 1
ATOM 1508 C CA . GLY A 1 194 ? 1.403 -6.320 17.954 1.00 73.19 194 GLY A CA 1
ATOM 1509 C C . GLY A 1 194 ? 2.917 -6.192 17.804 1.00 73.19 194 GLY A C 1
ATOM 1510 O O . GLY A 1 194 ? 3.474 -5.100 17.675 1.00 73.19 194 GLY A O 1
ATOM 1511 N N . PHE A 1 195 ? 3.568 -7.349 17.759 1.00 76.75 195 PHE A N 1
ATOM 1512 C CA . PHE A 1 195 ? 4.968 -7.491 17.383 1.00 76.75 195 PHE A CA 1
ATOM 1513 C C . PHE A 1 195 ? 5.144 -8.730 16.502 1.00 76.75 195 PHE A C 1
ATOM 1515 O O . PHE A 1 195 ? 4.342 -9.665 16.554 1.00 76.75 195 PHE A O 1
ATOM 1522 N N . THR A 1 196 ? 6.199 -8.747 15.695 1.00 72.12 196 THR A N 1
ATOM 1523 C CA . THR A 1 196 ? 6.616 -9.920 14.922 1.00 72.12 196 THR A CA 1
ATOM 1524 C C . THR A 1 196 ? 8.132 -10.046 14.941 1.00 72.12 196 THR A C 1
ATOM 1526 O O . THR A 1 196 ? 8.855 -9.051 14.923 1.00 72.12 196 THR A O 1
ATOM 1529 N N . SER A 1 197 ? 8.619 -11.283 14.948 1.00 73.56 197 SER A N 1
ATOM 1530 C CA . SER A 1 197 ? 10.036 -11.599 14.797 1.00 73.56 197 SER A CA 1
ATOM 1531 C C . SER A 1 197 ? 10.191 -12.770 13.841 1.00 73.56 197 SER A C 1
ATOM 1533 O O . SER A 1 197 ? 9.410 -13.719 13.883 1.00 73.56 197 SER A O 1
ATOM 1535 N N . ASN A 1 198 ? 11.202 -12.706 12.982 1.00 63.25 198 ASN A N 1
ATOM 1536 C CA . ASN A 1 198 ? 11.605 -13.819 12.121 1.00 63.25 198 ASN A CA 1
ATOM 1537 C C . ASN A 1 198 ? 13.011 -14.334 12.479 1.00 63.25 198 ASN A C 1
ATOM 1539 O O . ASN A 1 198 ? 13.711 -14.873 11.626 1.00 63.25 198 ASN A O 1
ATOM 1543 N N . GLY A 1 199 ? 13.449 -14.108 13.724 1.00 64.94 199 GLY A N 1
ATOM 1544 C CA . GLY A 1 199 ? 14.778 -14.473 14.226 1.00 64.94 199 GLY A CA 1
ATOM 1545 C C . GLY A 1 199 ? 15.908 -13.538 13.783 1.00 64.94 199 GLY A C 1
ATOM 1546 O O . GLY A 1 199 ? 16.924 -13.469 14.466 1.00 64.94 199 GLY A O 1
ATOM 1547 N N . ARG A 1 200 ? 15.730 -12.791 12.684 1.00 71.06 200 ARG A N 1
ATOM 1548 C CA . ARG A 1 200 ? 16.702 -11.806 12.182 1.00 71.06 200 ARG A CA 1
ATOM 1549 C C . ARG A 1 200 ? 16.297 -10.363 12.467 1.00 71.06 200 ARG A C 1
ATOM 1551 O O . ARG A 1 200 ? 17.161 -9.556 12.776 1.00 71.06 200 ARG A O 1
ATOM 1558 N N . TYR A 1 201 ? 15.009 -10.057 12.349 1.00 71.69 201 TYR A N 1
ATOM 1559 C CA . TYR A 1 201 ? 14.459 -8.723 12.567 1.00 71.69 201 TYR A CA 1
ATOM 1560 C C . TYR A 1 201 ? 13.349 -8.776 13.605 1.00 71.69 201 TYR A C 1
ATOM 1562 O O . TYR A 1 201 ? 12.589 -9.751 13.669 1.00 71.69 201 TYR A O 1
ATOM 1570 N N . PHE A 1 202 ? 13.244 -7.710 14.389 1.00 74.25 202 PHE A N 1
ATOM 1571 C CA . PHE A 1 202 ? 12.167 -7.498 15.346 1.00 74.25 202 PHE A CA 1
ATOM 1572 C C . PHE A 1 202 ? 11.384 -6.246 14.958 1.00 74.25 202 PHE A C 1
ATOM 1574 O O . PHE A 1 202 ? 11.961 -5.201 14.663 1.00 74.25 202 PHE A O 1
ATOM 1581 N N . ARG A 1 203 ? 10.058 -6.364 14.924 1.00 74.38 203 ARG A N 1
ATOM 1582 C CA . ARG A 1 203 ? 9.153 -5.268 14.570 1.00 74.38 203 ARG A CA 1
ATOM 1583 C C . ARG A 1 203 ? 8.076 -5.171 15.625 1.00 74.38 203 ARG A C 1
ATOM 1585 O O . ARG A 1 203 ? 7.466 -6.179 15.981 1.00 74.38 203 ARG A O 1
ATOM 1592 N N . GLU A 1 204 ? 7.833 -3.960 16.084 1.00 76.62 204 GLU A N 1
ATOM 1593 C CA . GLU A 1 204 ? 6.887 -3.642 17.147 1.00 76.62 204 GLU A CA 1
ATOM 1594 C C . GLU A 1 204 ? 5.927 -2.540 16.703 1.00 76.62 204 GLU A C 1
ATOM 1596 O O . GLU A 1 204 ? 6.109 -1.937 15.646 1.00 76.62 204 GLU A O 1
ATOM 1601 N N . ASN A 1 205 ? 4.887 -2.297 17.503 1.00 76.06 205 ASN A N 1
ATOM 1602 C CA . ASN A 1 205 ? 3.828 -1.332 17.199 1.00 76.06 205 ASN A CA 1
ATOM 1603 C C . ASN A 1 205 ? 3.142 -1.608 15.846 1.00 76.06 205 ASN A C 1
ATOM 1605 O O . ASN A 1 205 ? 2.807 -0.684 15.105 1.00 76.06 205 ASN A O 1
ATOM 1609 N N . ILE A 1 206 ? 2.944 -2.892 15.517 1.00 78.00 206 ILE A N 1
ATOM 1610 C CA . ILE A 1 206 ? 2.266 -3.309 14.284 1.00 78.00 206 ILE A CA 1
ATOM 1611 C C . ILE A 1 206 ? 0.774 -3.562 14.516 1.00 78.00 206 ILE A C 1
ATOM 1613 O O . ILE A 1 206 ? 0.369 -4.138 15.529 1.00 78.00 206 ILE A O 1
ATOM 1617 N N . PHE A 1 207 ? -0.046 -3.217 13.526 1.00 80.19 207 PHE A N 1
ATOM 1618 C CA . PHE A 1 207 ? -1.435 -3.663 13.474 1.00 80.19 207 PHE A CA 1
ATOM 1619 C C . PHE A 1 207 ? -1.492 -5.131 13.053 1.00 80.19 207 PHE A C 1
ATOM 1621 O O . PHE A 1 207 ? -0.914 -5.522 12.039 1.00 80.19 207 PHE A O 1
ATOM 1628 N N . VAL A 1 208 ? -2.233 -5.942 13.803 1.00 82.88 208 VAL A N 1
ATOM 1629 C CA . VAL A 1 208 ? -2.544 -7.321 13.423 1.00 82.88 208 VAL A CA 1
ATOM 1630 C C . VAL A 1 208 ? -3.976 -7.347 12.925 1.00 82.88 208 VAL A C 1
ATOM 1632 O O . VAL A 1 208 ? -4.903 -7.046 13.675 1.00 82.88 208 VAL A O 1
ATOM 1635 N N . VAL A 1 209 ? -4.163 -7.712 11.660 1.00 84.38 209 VAL A N 1
ATOM 1636 C CA . VAL A 1 209 ? -5.477 -7.806 11.018 1.00 84.38 209 VAL A CA 1
ATOM 1637 C C . VAL A 1 209 ? -5.735 -9.260 10.658 1.00 84.38 209 VAL A C 1
ATOM 1639 O O . VAL A 1 209 ? -4.873 -9.926 10.088 1.00 84.38 209 VAL A O 1
ATOM 1642 N N . ASN A 1 210 ? -6.925 -9.762 10.981 1.00 81.94 210 ASN A N 1
ATOM 1643 C CA . ASN A 1 210 ? -7.349 -11.107 10.614 1.00 81.94 210 ASN A CA 1
ATOM 1644 C C . ASN A 1 210 ? -7.779 -11.146 9.140 1.00 81.94 210 ASN A C 1
ATOM 1646 O O . ASN A 1 210 ? -8.966 -11.208 8.823 1.00 81.94 210 ASN A O 1
ATOM 1650 N N . LEU A 1 211 ? -6.803 -11.043 8.243 1.00 86.12 211 LEU A N 1
ATOM 1651 C CA . LEU A 1 211 ? -6.961 -11.220 6.804 1.00 86.12 211 LEU A CA 1
ATOM 1652 C C . LEU A 1 211 ? -5.825 -12.093 6.267 1.00 86.12 211 LEU A C 1
ATOM 1654 O O . LEU A 1 211 ? -4.749 -12.174 6.859 1.00 86.12 211 LEU A O 1
ATOM 1658 N N . ARG A 1 212 ? -6.064 -12.770 5.142 1.00 81.94 212 ARG A N 1
ATOM 1659 C CA . ARG A 1 212 ? -5.089 -13.682 4.534 1.00 81.94 212 ARG A CA 1
ATOM 1660 C C . ARG A 1 212 ? -4.459 -13.052 3.294 1.00 81.94 212 ARG A C 1
ATOM 1662 O O . ARG A 1 212 ? -5.041 -13.118 2.214 1.00 81.94 212 ARG A O 1
ATOM 1669 N N . GLY A 1 213 ? -3.266 -12.487 3.461 1.00 84.69 213 GLY A N 1
ATOM 1670 C CA . GLY A 1 213 ? -2.387 -12.106 2.352 1.00 84.69 213 GLY A CA 1
ATOM 1671 C C . GLY A 1 213 ? -1.604 -13.300 1.792 1.00 84.69 213 GLY A C 1
ATOM 1672 O O . GLY A 1 213 ? -1.550 -14.376 2.397 1.00 84.69 213 GLY A O 1
ATOM 1673 N N . LYS A 1 214 ? -0.988 -13.109 0.627 1.00 89.00 214 LYS A N 1
ATOM 1674 C CA . LYS A 1 214 ? -0.055 -14.038 -0.024 1.00 89.00 214 LYS A CA 1
ATOM 1675 C C . LYS A 1 214 ? 1.332 -13.387 -0.154 1.00 89.00 214 LYS A C 1
ATOM 1677 O O . LYS A 1 214 ? 1.420 -12.158 -0.194 1.00 89.00 214 LYS A O 1
ATOM 1682 N N . PRO A 1 215 ? 2.417 -14.180 -0.272 1.00 88.62 215 PRO A N 1
ATOM 1683 C CA . PRO A 1 215 ? 3.724 -13.648 -0.646 1.00 88.62 215 PRO A CA 1
ATOM 1684 C C . PRO A 1 215 ? 3.617 -12.789 -1.909 1.00 88.62 215 PRO A C 1
ATOM 1686 O O . PRO A 1 215 ? 3.147 -13.265 -2.940 1.00 88.62 215 PRO A O 1
ATOM 1689 N N . GLY A 1 216 ? 4.017 -11.527 -1.786 1.00 92.19 216 GLY A N 1
ATOM 1690 C CA . GLY A 1 216 ? 3.944 -10.494 -2.818 1.00 92.19 216 GLY A CA 1
ATOM 1691 C C . GLY A 1 216 ? 2.887 -9.410 -2.612 1.00 92.19 216 GLY A C 1
ATOM 1692 O O . GLY A 1 216 ? 2.965 -8.359 -3.242 1.00 92.19 216 GLY A O 1
ATOM 1693 N N . ASP A 1 217 ? 1.977 -9.582 -1.652 1.00 95.75 217 ASP A N 1
ATOM 1694 C CA . ASP A 1 217 ? 1.108 -8.484 -1.201 1.00 95.75 217 ASP A CA 1
ATOM 1695 C C . ASP A 1 217 ? 1.836 -7.480 -0.288 1.00 95.75 217 ASP A C 1
ATOM 1697 O O . ASP A 1 217 ? 1.291 -6.430 0.052 1.00 95.75 217 ASP A O 1
ATOM 1701 N N . SER A 1 218 ? 3.070 -7.797 0.122 1.00 94.06 218 SER A N 1
ATOM 1702 C CA . SER A 1 218 ? 3.920 -6.930 0.938 1.00 94.06 218 SER A CA 1
ATOM 1703 C C . SER A 1 218 ? 4.006 -5.522 0.359 1.00 94.06 218 SER A C 1
ATOM 1705 O O . SER A 1 218 ? 4.315 -5.345 -0.817 1.00 94.06 218 SER A O 1
ATOM 1707 N N . GLY A 1 219 ? 3.761 -4.523 1.206 1.00 95.69 219 GLY A N 1
ATOM 1708 C CA . GLY A 1 219 ? 3.761 -3.114 0.821 1.00 95.69 219 GLY A CA 1
ATOM 1709 C C . GLY A 1 219 ? 2.423 -2.590 0.304 1.00 95.69 219 GLY A C 1
ATOM 1710 O O . GLY A 1 219 ? 2.274 -1.376 0.239 1.00 95.69 219 GLY A O 1
ATOM 1711 N N . GLY A 1 220 ? 1.452 -3.459 0.002 1.00 97.00 220 GLY A N 1
ATOM 1712 C CA . GLY A 1 220 ? 0.113 -3.057 -0.429 1.00 97.00 220 GLY A CA 1
ATOM 1713 C C . GLY A 1 220 ? -0.634 -2.234 0.631 1.00 97.00 220 GLY A C 1
ATOM 1714 O O . GLY A 1 220 ? -0.371 -2.381 1.831 1.00 97.00 220 GLY A O 1
ATOM 1715 N N . PRO A 1 221 ? -1.563 -1.349 0.228 1.00 95.88 221 PRO A N 1
ATOM 1716 C CA . PRO A 1 221 ? -2.303 -0.503 1.153 1.00 95.88 221 PRO A CA 1
ATOM 1717 C C . PRO A 1 221 ? -3.229 -1.316 2.060 1.00 95.88 221 PRO A C 1
ATOM 1719 O O . PRO A 1 221 ? -3.926 -2.235 1.619 1.00 95.88 221 PRO A O 1
ATOM 1722 N N . ILE A 1 222 ? -3.313 -0.879 3.315 1.00 93.31 222 ILE A N 1
ATOM 1723 C CA . ILE A 1 222 ? -4.408 -1.213 4.222 1.00 93.31 222 ILE A CA 1
ATOM 1724 C C . ILE A 1 222 ? -5.358 -0.018 4.269 1.00 93.31 222 ILE A C 1
ATOM 1726 O O . ILE A 1 222 ? -4.931 1.102 4.541 1.00 93.31 222 ILE A O 1
ATOM 1730 N N . PHE A 1 223 ? -6.639 -0.241 3.994 1.00 93.06 223 PHE A N 1
ATOM 1731 C CA . PHE A 1 223 ? -7.641 0.814 3.863 1.00 93.06 223 PHE A CA 1
ATOM 1732 C C . PHE A 1 223 ? -8.995 0.385 4.435 1.00 93.06 223 PHE A C 1
ATOM 1734 O O . PHE A 1 223 ? -9.228 -0.785 4.732 1.00 93.06 223 PHE A O 1
ATOM 1741 N N . SER A 1 224 ? -9.910 1.339 4.580 1.00 90.56 224 SER A N 1
ATOM 1742 C CA . SER A 1 224 ? -11.309 1.074 4.911 1.00 90.56 224 SER A CA 1
ATOM 1743 C C . SER A 1 224 ? -12.214 1.804 3.928 1.00 90.56 224 SER A C 1
ATOM 1745 O O . SER A 1 224 ? -11.863 2.872 3.424 1.00 90.56 224 SER A O 1
ATOM 1747 N N . TYR A 1 225 ? -13.382 1.232 3.650 1.00 87.31 225 TYR A N 1
ATOM 1748 C CA . TYR A 1 225 ? -14.403 1.916 2.871 1.00 87.31 225 TYR A CA 1
ATOM 1749 C C . TYR A 1 225 ? -15.048 2.998 3.736 1.00 87.31 225 TYR A C 1
ATOM 1751 O O . TYR A 1 225 ? -15.545 2.718 4.827 1.00 87.31 225 TYR A O 1
ATOM 1759 N N . LYS A 1 226 ? -15.103 4.231 3.230 1.00 76.88 226 LYS A N 1
ATOM 1760 C CA . LYS A 1 226 ? -16.023 5.232 3.778 1.00 76.88 226 LYS A CA 1
ATOM 1761 C C . LYS A 1 226 ? -17.440 4.732 3.482 1.00 76.88 226 LYS A C 1
ATOM 1763 O O . LYS A 1 226 ? -17.701 4.407 2.328 1.00 76.88 226 LYS A O 1
ATOM 1768 N N . ASN A 1 227 ? -18.273 4.590 4.520 1.00 61.34 227 ASN A N 1
ATOM 1769 C CA . ASN A 1 227 ? -19.640 4.046 4.481 1.00 61.34 227 ASN A CA 1
ATOM 1770 C C . ASN A 1 227 ? -20.278 4.073 3.080 1.00 61.34 227 ASN A C 1
ATOM 1772 O O . ASN A 1 227 ? -20.517 5.143 2.530 1.00 61.34 227 ASN A O 1
ATOM 1776 N N . LEU A 1 228 ? -20.641 2.901 2.548 1.00 51.97 228 LEU A N 1
ATOM 1777 C CA . LEU A 1 228 ? -21.368 2.749 1.274 1.00 51.97 228 LEU A CA 1
ATOM 1778 C C . LEU A 1 228 ? -22.807 3.324 1.306 1.00 51.97 228 LEU A C 1
ATOM 1780 O O . LEU A 1 228 ? -23.569 3.113 0.367 1.00 51.97 228 LEU A O 1
ATOM 1784 N N . MET A 1 229 ? -23.189 3.999 2.396 1.00 37.84 229 MET A N 1
ATOM 1785 C CA . MET A 1 229 ? -24.528 4.540 2.654 1.00 37.84 229 MET A CA 1
ATOM 1786 C C . MET A 1 229 ? -24.705 5.993 2.189 1.00 37.84 229 MET A C 1
ATOM 1788 O O . MET A 1 229 ? -25.840 6.452 2.129 1.00 37.84 229 MET A O 1
ATOM 1792 N N . ASP A 1 230 ? -23.632 6.700 1.826 1.00 34.31 230 ASP A N 1
ATOM 1793 C CA . ASP A 1 230 ? -23.743 8.046 1.251 1.00 34.31 230 ASP A CA 1
ATOM 1794 C C . ASP A 1 230 ? -23.876 7.930 -0.279 1.00 34.31 230 ASP A C 1
ATOM 1796 O O . ASP A 1 230 ? -22.891 8.035 -1.018 1.00 34.31 230 ASP A O 1
ATOM 1800 N N . ARG A 1 231 ? -25.098 7.639 -0.741 1.00 37.66 231 ARG A N 1
ATOM 1801 C CA . ARG A 1 231 ? -25.555 7.934 -2.108 1.00 37.66 231 ARG A CA 1
ATOM 1802 C C . ARG A 1 231 ? -26.369 9.215 -2.106 1.00 37.66 231 ARG A C 1
ATOM 1804 O O . ARG A 1 231 ? -27.255 9.324 -1.232 1.00 37.66 231 ARG A O 1
#

Secondary structure (DSSP, 8-state):
-------S---EEEEETTTTTSHHHHHHHHHHGGG--EEEEE---------PPP-------EEEEET-EEE--STTT-EEE---EEEETTTEEEEEE-GGG--SS-EEEE-TT----EEEE-EEEEE-SSS-EEEEE---TTEEEEEEEE-TT-SS-SEEE--------STT-EEEEEETTTEEEEEEEEEEEEEEE-SS-EEEEEEEES----TT-TTPPEE----TT--

InterPro domains:
  IPR009003 Peptidase S1, PA clan [SSF50494] (75-226)

Foldseek 3Di:
DDDDDPPPQAQEAEDEPVCCPPPVNVVVCVVCVVSVYHYDYDHQDDPPPVPPPPPDDDDQFAEQAFQWWKDDPDPPLGIATFAFWDADPPGWIKTKFFQSSADPDWIFTHGAPGDGDGTQAHWDDADVPLGGMTIGTGPDPSHHYAQWHAQCVDPVPRIGHDDDDDDDRDWQDKKWWRHNPPGIWIFTFHDQWDWDDPPPYIYTRDTDTPTDDDPRHGGGYIDDDDDPPPD

Sequence (231 aa):
MGYINSKINNIIIASCNETRNEKSNAAFINAVRKYYPNFIYYNCFGPSNNELPSLKSYDIEDKILAGDGIFNDNDGVGICSVGFWARQQPNKNFIATAGHCHAPRSYYLVPWNSTPTASIGRMKNYFLEPIDFGLINIENSDVQPVPSVRNTDSALYNELFIKDIIPVSSNGAHLCLSGVKSHVKCGYVAALNGFTSNGRYFRENIFVVNLRGKPGDSGGPIFSYKNLMDR

pLDDT: mean 79.1, std 18.49, range [23.5, 98.06]

Radius of gyration: 19.43 Å; chains: 1; bounding box: 45×48×57 Å